Protein AF-A0A7W7SIE8-F1 (afdb_monomer_lite)

Sequence (265 aa):
MERLRVTGVTYLGGHPRHPRLIEGLRLDVALAGLSVGRPLRSLLSVSWPSLTSLYVLTVEDVERKAHSWEFLNFPNLPRTWDPGDAASVIGLGIDDVTCWLLVPQMPVRELRTRLASWTLGATDAQQQAGTGDAGTPEQTASQAIALWRAAGLGREPLTDRKTLSYRLAVAEQHRRSGDLLSALTLLQQLATQAVETFGATDQATVVARNNLAFALAVGGFRHEAIEAYWEILDDLAAAGIADQAKAEMFARQNLARLHDPHWQP

InterPro domains:
  IPR011990 Tetratricopeptide-like helical domain superfamily [G3DSA:1.25.40.10] (132-262)

Structure (mmCIF, N/CA/C/O backbone):
data_AF-A0A7W7SIE8-F1
#
_entry.id   AF-A0A7W7SIE8-F1
#
loop_
_atom_site.group_PDB
_atom_site.id
_atom_site.type_symbol
_atom_site.label_atom_id
_atom_site.label_alt_id
_atom_site.label_comp_id
_atom_site.label_asym_id
_atom_site.label_entity_id
_atom_site.label_seq_id
_atom_site.pdbx_PDB_ins_code
_atom_site.Cartn_x
_atom_site.Cartn_y
_atom_site.Cartn_z
_atom_site.occupancy
_atom_site.B_iso_or_equiv
_atom_site.auth_seq_id
_atom_site.auth_comp_id
_atom_site.auth_asym_id
_atom_site.auth_atom_id
_atom_site.pdbx_PDB_model_num
ATOM 1 N N . MET A 1 1 ? -1.178 -20.398 10.232 1.00 53.34 1 MET A N 1
ATOM 2 C CA . MET A 1 1 ? -0.876 -18.963 10.042 1.00 53.34 1 MET A CA 1
ATOM 3 C C . MET A 1 1 ? -1.228 -18.187 11.292 1.00 53.34 1 MET A C 1
ATOM 5 O O . MET A 1 1 ? -2.298 -18.406 11.852 1.00 53.34 1 MET A O 1
ATOM 9 N N . GLU A 1 2 ? -0.331 -17.309 11.727 1.00 67.94 2 GLU A N 1
ATOM 10 C CA . GLU A 1 2 ? -0.514 -16.497 12.929 1.00 67.94 2 GLU A CA 1
ATOM 11 C C . GLU A 1 2 ? -1.411 -15.283 12.654 1.00 67.94 2 GLU A C 1
ATOM 13 O O . GLU A 1 2 ? -1.315 -14.629 11.615 1.00 67.94 2 GLU A O 1
ATOM 18 N N . ARG A 1 3 ? -2.319 -14.997 13.589 1.00 81.44 3 ARG A N 1
ATOM 19 C CA . ARG A 1 3 ? -3.115 -13.764 13.585 1.00 81.44 3 ARG A CA 1
ATOM 20 C C . ARG A 1 3 ? -2.233 -12.627 14.084 1.00 81.44 3 ARG A C 1
ATOM 22 O O . ARG A 1 3 ? -1.559 -12.802 15.100 1.00 81.44 3 ARG A O 1
ATOM 29 N N . LEU A 1 4 ? -2.277 -11.459 13.446 1.00 87.31 4 LEU A N 1
ATOM 30 C CA . LEU A 1 4 ? -1.685 -10.272 14.057 1.00 87.31 4 LEU A CA 1
ATOM 31 C C . LEU A 1 4 ? -2.582 -9.842 15.216 1.00 87.31 4 LEU A C 1
ATOM 33 O O . LEU A 1 4 ? -3.752 -9.509 15.032 1.00 87.31 4 LEU A O 1
ATOM 37 N N . ARG A 1 5 ? -2.014 -9.868 16.420 1.00 91.12 5 ARG A N 1
ATOM 38 C CA . ARG A 1 5 ? -2.705 -9.522 17.656 1.00 91.12 5 ARG A CA 1
ATOM 39 C C . ARG A 1 5 ? -2.164 -8.225 18.234 1.00 91.12 5 ARG A C 1
ATOM 41 O O . ARG A 1 5 ? -0.956 -8.080 18.440 1.00 91.12 5 ARG A O 1
ATOM 48 N N . VAL A 1 6 ? -3.082 -7.321 18.551 1.00 91.31 6 VAL A N 1
ATOM 49 C CA . VAL A 1 6 ? -2.822 -6.062 19.249 1.00 91.31 6 VAL A CA 1
ATOM 50 C C . VAL A 1 6 ? -3.726 -6.004 20.480 1.00 91.31 6 VAL A C 1
ATOM 52 O O . VAL A 1 6 ? -4.932 -6.224 20.389 1.00 91.31 6 VAL A O 1
ATOM 55 N N . THR A 1 7 ? -3.146 -5.780 21.655 1.00 91.94 7 THR A N 1
ATOM 56 C CA . THR A 1 7 ? -3.848 -5.787 22.951 1.00 91.94 7 THR A CA 1
ATOM 57 C C . THR A 1 7 ? -3.899 -4.397 23.564 1.00 91.94 7 THR A C 1
ATOM 59 O O . THR A 1 7 ? -3.084 -3.550 23.221 1.00 91.94 7 THR A O 1
ATOM 62 N N . GLY A 1 8 ? -4.825 -4.181 24.500 1.00 89.62 8 GLY A N 1
ATOM 63 C CA . GLY A 1 8 ? -5.002 -2.872 25.138 1.00 89.62 8 GLY A CA 1
ATOM 64 C C . GLY A 1 8 ? -5.727 -1.871 24.240 1.00 89.62 8 GLY A C 1
ATOM 65 O O . GLY A 1 8 ? -5.693 -0.681 24.507 1.00 89.62 8 GLY A O 1
ATOM 66 N N . VAL A 1 9 ? -6.383 -2.350 23.183 1.00 92.19 9 VAL A N 1
ATOM 67 C CA . VAL A 1 9 ? -7.138 -1.515 22.250 1.00 92.19 9 VAL A CA 1
ATOM 68 C C . VAL A 1 9 ? -8.361 -0.944 22.962 1.00 92.19 9 VAL A C 1
ATOM 70 O O . VAL A 1 9 ? -9.046 -1.656 23.700 1.00 92.19 9 VAL A O 1
ATOM 73 N N . THR A 1 1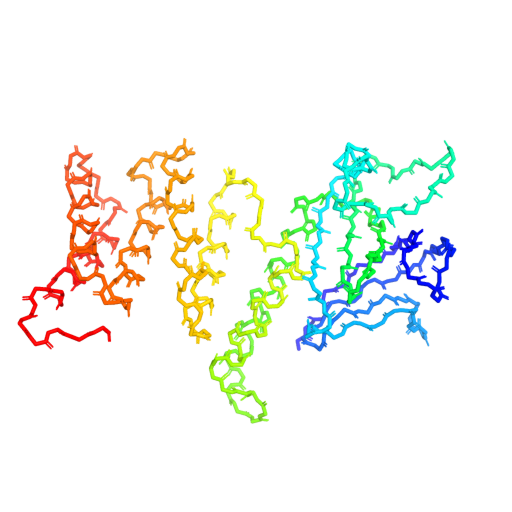0 ? -8.666 0.321 22.703 1.00 89.94 10 THR A N 1
ATOM 74 C CA . THR A 1 10 ? -9.886 0.968 23.186 1.00 89.94 10 THR A CA 1
ATOM 75 C C . THR A 1 10 ? -10.806 1.235 22.009 1.00 89.94 10 THR A C 1
ATOM 77 O O . THR A 1 10 ? -10.429 1.910 21.060 1.00 89.94 10 THR A O 1
ATOM 80 N N . TYR A 1 11 ? -12.023 0.709 22.051 1.00 89.56 11 TYR A N 1
ATOM 81 C CA . TYR A 1 11 ? -13.064 1.063 21.095 1.00 89.56 11 TYR A CA 1
ATOM 82 C C . TYR A 1 11 ? -13.633 2.427 21.477 1.00 89.56 11 TYR A C 1
ATOM 84 O O . TYR A 1 11 ? -14.124 2.589 22.591 1.00 89.56 11 TYR A O 1
ATOM 92 N N . LEU A 1 12 ? -13.540 3.404 20.579 1.00 85.62 12 LEU A N 1
ATOM 93 C CA . LEU A 1 12 ? -13.934 4.791 20.829 1.00 85.62 12 LEU A CA 1
ATOM 94 C C . LEU A 1 12 ? -15.398 5.063 20.458 1.00 85.62 12 LEU A C 1
ATOM 96 O O . LEU A 1 12 ? -15.991 5.993 20.995 1.00 85.62 12 LEU A O 1
ATOM 100 N N . GLY A 1 13 ? -15.992 4.265 19.566 1.00 82.31 13 GLY A N 1
ATOM 101 C CA . GLY A 1 13 ? -17.370 4.453 19.104 1.00 82.31 13 GLY A CA 1
ATOM 102 C C . GLY A 1 13 ? -17.502 4.453 17.584 1.00 82.31 13 GLY A C 1
ATOM 103 O O . GLY A 1 13 ? -16.586 4.054 16.864 1.00 82.31 13 GLY A O 1
ATOM 104 N N . GLY A 1 14 ? -18.664 4.903 17.105 1.00 77.94 14 GLY A N 1
ATOM 105 C CA . GLY A 1 14 ? -18.970 5.073 15.680 1.00 77.94 14 GLY A CA 1
ATOM 106 C C . GLY A 1 14 ? -19.897 4.009 15.079 1.00 77.94 14 GLY A C 1
ATOM 107 O O . GLY A 1 14 ? -20.513 4.254 14.049 1.00 77.94 14 GLY A O 1
ATOM 108 N N . HIS A 1 15 ? -20.102 2.868 15.752 1.00 74.12 15 HIS A N 1
ATOM 109 C CA . HIS A 1 15 ? -21.137 1.905 15.361 1.00 74.12 15 HIS A CA 1
ATOM 110 C C . HIS A 1 15 ? -22.456 2.186 16.107 1.00 74.12 15 HIS A C 1
ATOM 112 O O . HIS A 1 15 ? -22.435 2.268 17.340 1.00 74.12 15 HIS A O 1
ATOM 118 N N . PRO A 1 16 ? -23.629 2.199 15.442 1.00 64.62 16 PRO A N 1
ATOM 119 C CA . PRO A 1 16 ? -24.919 2.479 16.091 1.00 64.62 16 PRO A CA 1
ATOM 120 C C . PRO A 1 16 ? -25.250 1.533 17.257 1.00 64.62 16 PRO A C 1
ATOM 122 O O . PRO A 1 16 ? -25.887 1.919 18.232 1.00 64.62 16 PRO A O 1
ATOM 125 N N . ARG A 1 17 ? -24.787 0.277 17.175 1.00 70.38 17 ARG A N 1
ATOM 126 C CA . ARG A 1 17 ? -24.999 -0.746 18.221 1.00 70.38 17 ARG A CA 1
ATOM 127 C C . ARG A 1 17 ? -24.105 -0.579 19.457 1.00 70.38 17 ARG A C 1
ATOM 129 O O . ARG A 1 17 ? -24.407 -1.162 20.495 1.00 70.38 17 ARG A O 1
ATOM 136 N N . HIS A 1 18 ? -23.027 0.201 19.364 1.00 69.94 18 HIS A N 1
ATOM 137 C CA . HIS A 1 18 ? -22.053 0.389 20.441 1.00 69.94 18 HIS A CA 1
ATOM 138 C C . HIS A 1 18 ? -21.634 1.867 20.525 1.00 69.94 18 HIS A C 1
ATOM 140 O O . HIS A 1 18 ? -20.570 2.240 20.052 1.00 69.94 18 HIS A O 1
ATOM 146 N N . PRO A 1 19 ? -22.445 2.741 21.142 1.00 67.94 19 PRO A N 1
ATOM 147 C CA . PRO A 1 19 ? -22.146 4.174 21.193 1.00 67.94 19 PRO A CA 1
ATOM 148 C C . PRO A 1 19 ? -21.140 4.560 22.290 1.00 67.94 19 PRO A C 1
ATOM 150 O O . PRO A 1 19 ? -20.819 5.734 22.439 1.00 67.94 19 PRO A O 1
ATOM 153 N N . ARG A 1 20 ? -20.693 3.605 23.116 1.00 74.62 20 ARG A N 1
ATOM 154 C CA . ARG A 1 20 ? -19.860 3.869 24.298 1.00 74.62 20 ARG A CA 1
ATOM 155 C C . ARG A 1 20 ? -18.414 3.460 24.064 1.00 74.62 20 ARG A C 1
ATOM 157 O O . ARG A 1 20 ? -18.154 2.472 23.380 1.00 74.62 20 ARG A O 1
ATOM 164 N N . LEU A 1 21 ? -17.513 4.179 24.727 1.00 85.31 21 LEU A N 1
ATOM 165 C CA . LEU A 1 21 ? -16.102 3.835 24.817 1.00 85.31 21 LEU A CA 1
ATOM 166 C C . LEU A 1 21 ? -15.920 2.534 25.616 1.00 85.31 21 LEU A C 1
ATOM 168 O O . LEU A 1 21 ? -16.550 2.348 26.661 1.00 85.31 21 LEU A O 1
ATOM 172 N N . ILE A 1 22 ? -15.086 1.620 25.116 1.00 87.69 22 ILE A N 1
ATOM 173 C CA . ILE A 1 22 ? -14.811 0.323 25.747 1.00 87.69 22 ILE A CA 1
ATOM 174 C C . ILE A 1 22 ? -13.309 0.038 25.697 1.00 87.69 22 ILE A C 1
ATOM 176 O O . ILE A 1 22 ? -12.743 -0.159 24.626 1.00 87.69 22 ILE A O 1
ATOM 180 N N . GLU A 1 23 ? -12.680 -0.042 26.864 1.00 89.25 23 GLU A N 1
ATOM 181 C CA . GLU A 1 23 ? -11.241 -0.279 27.017 1.00 89.25 23 GLU A CA 1
ATOM 182 C C . GLU A 1 23 ? -10.889 -1.764 27.200 1.00 89.25 23 GLU A C 1
ATOM 184 O O . GLU A 1 23 ? -11.746 -2.622 27.467 1.00 89.25 23 GLU A O 1
ATOM 189 N N . GLY A 1 24 ? -9.589 -2.061 27.108 1.00 89.00 24 GLY A N 1
ATOM 190 C CA . GLY A 1 24 ? -9.038 -3.381 27.419 1.00 89.00 24 GLY A CA 1
ATOM 191 C C . GLY A 1 24 ? -9.416 -4.446 26.392 1.00 89.00 24 GLY A C 1
ATOM 192 O O . GLY A 1 24 ? -9.574 -5.623 26.730 1.00 89.00 24 GLY A O 1
ATOM 193 N N . LEU A 1 25 ? -9.610 -4.034 25.141 1.00 93.62 25 LEU A N 1
ATOM 194 C CA . LEU A 1 25 ? -9.931 -4.919 24.037 1.00 93.62 25 LEU A CA 1
ATOM 195 C C . LEU A 1 25 ? -8.661 -5.432 23.360 1.00 93.62 25 LEU A C 1
ATOM 197 O O . LEU A 1 25 ? -7.532 -4.982 23.575 1.00 93.62 25 LEU A O 1
ATOM 201 N N . ARG A 1 26 ? -8.879 -6.426 22.518 1.00 93.44 26 ARG A N 1
ATOM 202 C CA . ARG A 1 26 ? -7.911 -7.014 21.616 1.00 93.44 26 ARG A CA 1
ATOM 203 C C . ARG A 1 26 ? -8.420 -6.825 20.199 1.00 93.44 26 ARG A C 1
ATOM 205 O O . ARG A 1 26 ? -9.574 -7.149 19.936 1.00 93.44 26 ARG A O 1
ATOM 212 N N . LEU A 1 27 ? -7.547 -6.354 19.319 1.00 91.69 27 LEU A N 1
ATOM 213 C CA . LEU A 1 27 ? -7.710 -6.426 17.876 1.00 91.69 27 LEU A CA 1
ATOM 214 C C . LEU A 1 27 ? -6.957 -7.663 17.374 1.00 91.69 27 LEU A C 1
ATOM 216 O O . LEU A 1 27 ? -5.748 -7.784 17.573 1.00 91.69 27 LEU A O 1
ATOM 220 N N . ASP A 1 28 ? -7.681 -8.582 16.751 1.00 90.38 28 ASP A N 1
ATOM 221 C CA . ASP A 1 28 ? -7.131 -9.732 16.040 1.00 90.38 28 ASP A CA 1
ATOM 222 C C . ASP A 1 28 ? -7.371 -9.535 14.536 1.00 90.38 28 ASP A C 1
ATOM 224 O O . ASP A 1 28 ? -8.513 -9.385 14.096 1.00 90.38 28 ASP A O 1
ATOM 228 N N . VAL A 1 29 ? -6.290 -9.569 13.760 1.00 86.12 29 VAL A N 1
ATOM 229 C CA . VAL A 1 29 ? -6.282 -9.489 12.296 1.00 86.12 29 VAL A CA 1
ATOM 230 C C . VAL A 1 29 ? -5.988 -10.880 11.735 1.00 86.12 29 VAL A C 1
ATOM 232 O O . VAL A 1 29 ? -5.002 -11.519 12.116 1.00 86.12 29 VAL A O 1
ATOM 235 N N . ALA A 1 30 ? -6.868 -11.383 10.873 1.00 83.06 30 ALA A N 1
ATOM 236 C CA . ALA A 1 30 ? -6.802 -12.733 10.324 1.00 83.06 30 ALA A CA 1
ATOM 237 C C . ALA A 1 30 ? -7.224 -12.760 8.848 1.00 83.06 30 ALA A C 1
ATOM 239 O O . ALA A 1 30 ? -7.876 -11.843 8.368 1.00 83.06 30 ALA A O 1
ATOM 240 N N . LEU A 1 31 ? -6.945 -13.855 8.133 1.00 75.12 31 LEU A N 1
ATOM 241 C CA . LEU A 1 31 ? -7.392 -14.019 6.738 1.00 75.12 31 LEU A CA 1
ATOM 242 C C . LEU A 1 31 ? -8.910 -13.876 6.550 1.00 75.12 31 LEU A C 1
ATOM 244 O O . LEU A 1 31 ? -9.347 -13.440 5.496 1.00 75.12 31 LEU A O 1
ATOM 248 N N . ALA A 1 32 ? -9.710 -14.196 7.568 1.00 75.00 32 ALA A N 1
ATOM 249 C CA . ALA A 1 32 ? -11.167 -14.075 7.508 1.00 75.00 32 ALA A CA 1
ATOM 250 C C . ALA A 1 32 ? -11.691 -12.646 7.765 1.00 75.00 32 ALA A C 1
ATOM 252 O O . ALA A 1 32 ? -12.860 -12.374 7.496 1.00 75.00 32 ALA A O 1
ATOM 253 N N . GLY A 1 33 ? -10.868 -11.748 8.315 1.00 78.81 33 GLY A N 1
ATOM 254 C CA . GLY A 1 33 ? -11.301 -10.410 8.700 1.00 78.81 33 GLY A CA 1
ATOM 255 C C . GLY A 1 33 ? -10.603 -9.858 9.939 1.00 78.81 33 GLY A C 1
ATOM 256 O O . GLY A 1 33 ? -9.599 -10.386 10.429 1.00 78.81 33 GLY A O 1
ATOM 257 N N . LEU A 1 34 ? -11.204 -8.804 10.479 1.00 87.25 34 LEU A N 1
ATOM 258 C CA . LEU A 1 34 ? -10.832 -8.174 11.739 1.00 87.25 34 LEU A CA 1
ATOM 259 C C . LEU A 1 34 ? -11.820 -8.582 12.821 1.00 87.25 34 LEU A C 1
ATOM 261 O O . LEU A 1 34 ? -13.027 -8.651 12.593 1.00 87.25 34 LEU A O 1
ATOM 265 N N . SER A 1 35 ? -11.325 -8.775 14.035 1.00 90.00 35 SER A N 1
ATOM 266 C CA . SER A 1 35 ? -12.190 -8.862 15.204 1.00 90.00 35 SER A CA 1
ATOM 267 C C . SER A 1 35 ? -11.641 -8.020 16.339 1.00 90.00 35 SER A C 1
ATOM 269 O O . SER A 1 35 ? -10.445 -8.025 16.619 1.00 90.00 35 SER A O 1
ATOM 271 N N . VAL A 1 36 ? -12.534 -7.288 16.990 1.00 91.94 36 VAL A N 1
ATOM 272 C CA . VAL A 1 36 ? -12.259 -6.514 18.191 1.00 91.94 36 VAL A CA 1
ATOM 273 C C . VAL A 1 36 ? -13.083 -7.111 19.314 1.00 91.94 36 VAL A C 1
ATOM 275 O O . VAL A 1 36 ? -14.279 -7.352 19.155 1.00 91.94 36 VAL A O 1
ATOM 278 N N . GLY A 1 37 ? -12.474 -7.370 20.461 1.00 91.94 37 GLY A N 1
ATOM 279 C CA . GLY A 1 37 ? -13.206 -7.909 21.599 1.00 91.94 37 GLY A CA 1
ATOM 280 C C . GLY A 1 37 ? -12.323 -8.298 22.767 1.00 91.94 37 GLY A C 1
ATOM 281 O O . GLY A 1 37 ? -11.135 -7.997 22.816 1.00 91.94 37 GLY A O 1
ATOM 282 N N . ARG A 1 38 ? -12.921 -8.993 23.728 1.00 90.06 38 ARG A N 1
ATOM 283 C CA . ARG A 1 38 ? -12.209 -9.669 24.815 1.00 90.06 38 ARG A CA 1
ATOM 284 C C . ARG A 1 38 ? -11.927 -11.121 24.411 1.00 90.06 38 ARG A C 1
ATOM 286 O O . ARG A 1 38 ? -12.593 -11.629 23.511 1.00 90.06 38 ARG A O 1
ATOM 293 N N . PRO A 1 39 ? -11.013 -11.837 25.095 1.00 77.31 39 PRO A N 1
ATOM 294 C CA . PRO A 1 39 ? -10.615 -13.195 24.706 1.00 77.31 39 PRO A CA 1
ATOM 295 C C . PRO A 1 39 ? -11.776 -14.189 24.517 1.00 77.31 39 PRO A C 1
ATOM 297 O O . PRO A 1 39 ? -11.642 -15.125 23.740 1.00 77.31 39 PRO A O 1
ATOM 300 N N . LEU A 1 40 ? -12.901 -13.979 25.212 1.00 77.69 40 LEU A N 1
ATOM 301 C CA . LEU A 1 40 ? -14.075 -14.860 25.205 1.00 77.69 40 LEU A CA 1
ATOM 302 C C . LEU A 1 40 ? -15.325 -14.239 24.553 1.00 77.69 40 LEU A C 1
ATOM 304 O O . LEU A 1 40 ? -16.353 -14.905 24.468 1.00 77.69 40 LEU A O 1
ATOM 308 N N . ARG A 1 41 ? -15.287 -12.963 24.138 1.00 82.81 41 ARG A N 1
ATOM 309 C CA . ARG A 1 41 ? -16.439 -12.261 23.539 1.00 82.81 41 ARG A CA 1
ATOM 310 C C . ARG A 1 41 ? -15.978 -11.238 22.509 1.00 82.81 41 ARG A C 1
ATOM 312 O O . ARG A 1 41 ? -15.299 -10.274 22.865 1.00 82.81 41 ARG A O 1
ATOM 319 N N . SER A 1 42 ? -16.399 -11.421 21.260 1.00 84.19 42 SER A N 1
ATOM 320 C CA . SER A 1 42 ? -16.237 -10.405 20.219 1.00 84.19 42 SER A CA 1
ATOM 321 C C . SER A 1 42 ? -17.205 -9.246 20.471 1.00 84.19 42 SER A C 1
ATOM 323 O O . SER A 1 42 ? -18.378 -9.465 20.764 1.00 84.19 42 SER A O 1
ATOM 325 N N . LEU A 1 43 ? -16.684 -8.023 20.395 1.00 87.44 43 LEU A N 1
ATOM 326 C CA . LEU A 1 43 ? -17.464 -6.789 20.344 1.00 87.44 43 LEU A CA 1
ATOM 327 C C . LEU A 1 43 ? -17.859 -6.479 18.895 1.00 87.44 43 LEU A C 1
ATOM 329 O O . LEU A 1 43 ? -19.005 -6.153 18.615 1.00 87.44 43 LEU A O 1
ATOM 333 N N . LEU A 1 44 ? -16.893 -6.586 17.987 1.00 88.12 44 LEU A N 1
ATOM 334 C CA . LEU A 1 44 ? -17.036 -6.303 16.568 1.00 88.12 44 LEU A CA 1
ATOM 335 C C . LEU A 1 44 ? -16.279 -7.379 15.791 1.00 88.12 44 LEU A C 1
ATOM 337 O O . LEU A 1 44 ? -15.145 -7.708 16.13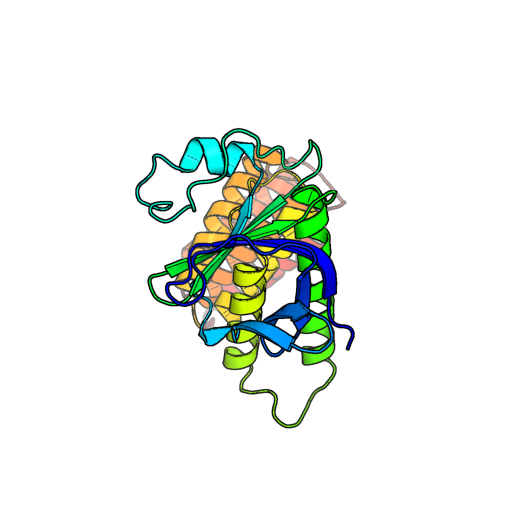2 1.00 88.12 44 LEU A O 1
ATOM 341 N N . SER A 1 45 ? -16.898 -7.926 14.753 1.00 88.94 45 SER A N 1
ATOM 342 C CA . SER A 1 45 ? -16.240 -8.801 13.783 1.00 88.94 45 SER A CA 1
ATOM 343 C C . SER A 1 45 ? -16.600 -8.307 12.394 1.00 88.94 45 SER A C 1
ATOM 345 O O . SER A 1 45 ? -17.780 -8.149 12.090 1.00 88.94 45 SER A O 1
ATOM 347 N N . VAL A 1 46 ? -15.588 -8.034 11.580 1.00 83.06 46 VAL A N 1
ATOM 348 C CA . VAL A 1 46 ? -15.734 -7.448 10.248 1.00 83.06 46 VAL A CA 1
ATOM 349 C C . VAL A 1 46 ? -15.035 -8.358 9.262 1.00 83.06 46 VAL A C 1
ATOM 351 O O . VAL A 1 46 ? -13.831 -8.584 9.374 1.00 83.06 46 VAL A O 1
ATOM 354 N N . SER A 1 47 ? -15.789 -8.891 8.306 1.00 79.19 47 SER A N 1
ATOM 355 C CA . SER A 1 47 ? -15.197 -9.611 7.181 1.00 79.19 47 SER A CA 1
ATOM 356 C C . SER A 1 47 ? -14.522 -8.622 6.229 1.00 79.19 47 SER A C 1
ATOM 358 O O . SER A 1 47 ? -14.971 -7.482 6.116 1.00 79.19 47 SER A O 1
ATOM 360 N N . TRP A 1 48 ? -13.471 -9.039 5.520 1.00 73.19 48 TRP A N 1
ATOM 361 C CA . TRP A 1 48 ? -12.806 -8.150 4.558 1.00 73.19 48 TRP A CA 1
ATOM 362 C C . TRP A 1 48 ? -13.740 -7.566 3.490 1.00 73.19 48 TRP A C 1
ATOM 364 O O . TRP A 1 48 ? -13.645 -6.365 3.254 1.00 73.19 48 TRP A O 1
ATOM 374 N N . PRO A 1 49 ? -14.680 -8.333 2.896 1.00 68.81 49 PRO A N 1
ATOM 375 C CA . PRO A 1 49 ? -15.649 -7.777 1.948 1.00 68.81 49 PRO A CA 1
ATOM 376 C C . PRO A 1 49 ? -16.567 -6.694 2.531 1.00 68.81 49 PRO A C 1
ATOM 378 O O . PRO A 1 49 ? -17.060 -5.858 1.785 1.00 68.81 49 PRO A O 1
ATOM 381 N N . SER A 1 50 ? -16.808 -6.708 3.845 1.00 73.62 50 SER A N 1
ATOM 382 C CA . SER A 1 50 ? -17.650 -5.713 4.527 1.00 73.62 50 SER A CA 1
ATOM 383 C C . SER A 1 50 ? -16.893 -4.437 4.901 1.00 73.62 50 SER A C 1
ATOM 385 O O . SER A 1 50 ? -17.513 -3.465 5.327 1.00 73.62 50 SER A O 1
ATOM 387 N N . LEU A 1 51 ? -15.561 -4.440 4.809 1.00 75.50 51 LEU A N 1
ATOM 388 C CA . LEU A 1 51 ? -14.746 -3.301 5.200 1.00 75.50 51 LEU A CA 1
ATOM 389 C C . LEU A 1 51 ? -14.542 -2.364 4.003 1.00 75.50 51 LEU A C 1
ATOM 391 O O . LEU A 1 51 ? -13.809 -2.675 3.064 1.00 75.50 51 LEU A O 1
ATOM 395 N N . THR A 1 52 ? -15.169 -1.193 4.050 1.00 71.81 52 THR A N 1
ATOM 396 C CA . THR A 1 52 ? -15.092 -0.183 2.985 1.00 71.81 52 THR A CA 1
ATOM 397 C C . THR A 1 52 ? -13.810 0.641 3.067 1.00 71.81 52 THR A C 1
ATOM 399 O O . THR A 1 52 ? -13.285 1.091 2.048 1.00 71.81 52 THR A O 1
ATOM 402 N N . SER A 1 53 ? -13.265 0.820 4.273 1.00 70.69 53 SER A N 1
ATOM 403 C CA . SER A 1 53 ? -11.996 1.516 4.494 1.00 70.69 53 SER A CA 1
ATOM 404 C C . SER A 1 53 ? -11.326 1.090 5.802 1.00 70.69 53 SER A C 1
ATOM 406 O O . SER A 1 53 ? -12.000 0.774 6.781 1.00 70.69 53 SER A O 1
ATOM 408 N N . LEU A 1 54 ? -9.990 1.106 5.841 1.00 80.31 54 LEU A N 1
ATOM 409 C CA . LEU A 1 54 ? -9.246 1.204 7.095 1.00 80.31 54 LEU A CA 1
ATOM 410 C C . LEU A 1 54 ? -8.286 2.379 7.017 1.00 80.31 54 LEU A C 1
ATOM 412 O O . LEU A 1 54 ? -7.579 2.558 6.030 1.00 80.31 54 LEU A O 1
ATOM 416 N N . TYR A 1 55 ? -8.234 3.153 8.087 1.00 76.25 55 TYR A N 1
ATOM 417 C CA . TYR A 1 55 ? -7.276 4.230 8.260 1.00 76.25 55 TYR A CA 1
ATOM 418 C C . TYR A 1 55 ? -6.440 3.936 9.491 1.00 76.25 55 TYR A C 1
ATOM 420 O O . TYR A 1 55 ? -6.998 3.602 10.527 1.00 76.25 55 TYR A O 1
ATOM 428 N N . VAL A 1 56 ? -5.122 4.092 9.391 1.00 83.38 56 VAL A N 1
ATOM 429 C CA . VAL A 1 56 ? -4.244 4.196 10.562 1.00 83.38 56 VAL A CA 1
ATOM 430 C C . VAL A 1 56 ? -3.742 5.627 10.599 1.00 83.38 56 VAL A C 1
ATOM 432 O O . VAL A 1 56 ? -3.089 6.059 9.652 1.00 83.38 56 VAL A O 1
ATOM 435 N N . LEU A 1 57 ? -4.088 6.371 11.638 1.00 80.69 57 LEU A N 1
ATOM 436 C CA . LEU A 1 57 ? -3.888 7.815 11.735 1.00 80.69 57 LEU A CA 1
ATOM 437 C C . LEU A 1 57 ? -3.211 8.164 13.053 1.00 80.69 57 LEU A C 1
ATOM 439 O O . LEU A 1 57 ? -3.327 7.421 14.033 1.00 80.69 57 LEU A O 1
ATOM 443 N N . THR A 1 58 ? -2.513 9.298 13.083 1.00 83.38 58 THR A N 1
ATOM 444 C CA . THR A 1 58 ? -2.104 9.881 14.362 1.00 83.38 58 THR A CA 1
ATOM 445 C C . THR A 1 58 ? -3.336 10.466 15.047 1.00 83.38 58 THR A C 1
ATOM 447 O O . THR A 1 58 ? -4.361 10.724 14.413 1.00 83.38 58 THR A O 1
ATOM 450 N N . VAL A 1 59 ? -3.246 10.684 16.354 1.00 77.75 59 VAL A N 1
ATOM 451 C CA . VAL A 1 59 ? -4.289 11.403 17.101 1.00 77.75 59 VAL A CA 1
ATOM 452 C C . VAL A 1 59 ? -4.475 12.808 16.519 1.00 77.75 59 VAL A C 1
ATOM 454 O O . VAL A 1 59 ? -5.598 13.214 16.238 1.00 77.75 59 VAL A O 1
ATOM 457 N N . GLU A 1 60 ? -3.371 13.496 16.229 1.00 75.62 60 GLU A N 1
ATOM 458 C CA . GLU A 1 60 ? -3.370 14.825 15.610 1.00 75.62 60 GLU A CA 1
ATOM 459 C C . GLU A 1 60 ? -4.064 14.835 14.236 1.00 75.62 60 GLU A C 1
ATOM 461 O O . GLU A 1 60 ? -4.847 15.735 13.933 1.00 75.62 60 GLU A O 1
ATOM 466 N N . ASP A 1 61 ? -3.833 13.814 13.401 1.00 75.62 61 ASP A N 1
ATOM 467 C CA . ASP A 1 61 ? -4.501 13.685 12.103 1.00 75.62 61 ASP A CA 1
ATOM 468 C C . ASP A 1 61 ? -6.017 13.601 12.263 1.00 75.62 61 ASP A C 1
ATOM 470 O O . ASP A 1 61 ? -6.750 14.199 11.475 1.00 75.62 61 ASP A O 1
ATOM 474 N N . VAL A 1 62 ? -6.479 12.873 13.278 1.00 72.81 62 VAL A N 1
ATOM 475 C CA . VAL A 1 62 ? -7.898 12.726 13.594 1.00 72.81 62 VAL A CA 1
ATOM 476 C C . VAL A 1 62 ? -8.484 14.042 14.094 1.00 72.81 62 VAL A C 1
ATOM 478 O O . VAL A 1 62 ? -9.517 14.461 13.582 1.00 72.81 62 VAL A O 1
ATOM 481 N N . GLU A 1 63 ? -7.822 14.734 15.021 1.00 70.06 63 GLU A N 1
ATOM 482 C CA . GLU A 1 63 ? -8.272 16.037 15.535 1.00 70.06 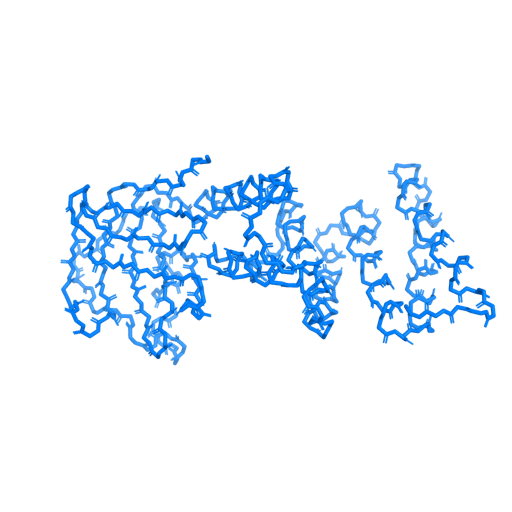63 GLU A CA 1
ATOM 483 C C . GLU A 1 63 ? -8.359 17.092 14.426 1.00 70.06 63 GLU A C 1
ATOM 485 O O . GLU A 1 63 ? -9.358 17.808 14.296 1.00 70.06 63 GLU A O 1
ATOM 490 N N . ARG A 1 64 ? -7.346 17.134 13.554 1.00 67.69 64 ARG A N 1
ATOM 491 C CA . ARG A 1 64 ? -7.311 18.017 12.385 1.00 67.69 64 ARG A CA 1
ATOM 492 C C . ARG A 1 64 ? -8.430 17.696 11.395 1.00 67.69 64 ARG A C 1
ATOM 494 O O . ARG A 1 64 ? -9.018 18.607 10.812 1.00 67.69 64 ARG A O 1
ATOM 501 N N . LYS A 1 65 ? -8.731 16.411 11.193 1.00 61.81 65 LYS A N 1
ATOM 502 C CA . LYS A 1 65 ? -9.730 15.941 10.222 1.00 61.81 65 LYS A CA 1
ATOM 503 C C . LYS A 1 65 ? -11.149 15.863 10.776 1.00 61.81 65 LYS A C 1
ATOM 505 O O . LYS A 1 65 ? -12.066 15.822 9.962 1.00 61.81 65 LYS A O 1
ATOM 510 N N . ALA A 1 66 ? -11.360 15.930 12.091 1.00 59.91 66 ALA A N 1
ATOM 511 C CA . ALA A 1 66 ? -12.680 15.866 12.733 1.00 59.91 66 ALA A CA 1
ATOM 512 C C . ALA A 1 66 ? -13.670 16.943 12.238 1.00 59.91 66 ALA A C 1
ATOM 514 O O . ALA A 1 66 ? -14.879 16.779 12.365 1.00 59.91 66 ALA A O 1
ATOM 515 N N . HIS A 1 67 ? -13.166 18.020 11.626 1.00 53.78 67 HIS A N 1
ATOM 516 C CA . HIS A 1 67 ? -13.960 19.099 11.030 1.00 53.78 67 HIS A CA 1
ATOM 517 C C . HIS A 1 67 ? -14.268 18.897 9.531 1.00 53.78 67 HIS A C 1
ATOM 519 O O . HIS A 1 67 ? -14.931 19.733 8.921 1.00 53.78 67 HIS A O 1
ATOM 525 N N . SER A 1 68 ? -13.777 17.817 8.914 1.00 52.09 68 SER A N 1
ATOM 526 C CA . SER A 1 68 ? -14.014 17.486 7.504 1.00 52.09 68 SER A CA 1
ATOM 527 C C . SER A 1 68 ? -15.169 16.497 7.347 1.00 52.09 68 SER A C 1
ATOM 529 O O . SER A 1 68 ? -15.372 15.618 8.184 1.00 52.09 68 SER A O 1
ATOM 531 N N . TRP A 1 69 ? -15.925 16.625 6.253 1.00 44.25 69 TRP A N 1
ATOM 532 C CA . TRP A 1 69 ? -17.111 15.802 6.004 1.00 44.25 69 TRP A CA 1
ATOM 533 C C . TRP A 1 69 ? -16.795 14.295 5.886 1.00 44.25 69 TRP A C 1
ATOM 535 O O . TRP A 1 69 ? -17.630 13.472 6.242 1.00 44.25 69 TRP A O 1
ATOM 545 N N . GLU A 1 70 ? -15.573 13.928 5.482 1.00 4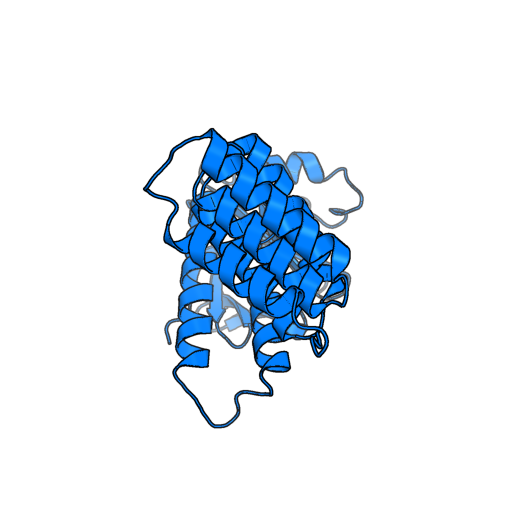7.06 70 GLU A N 1
ATOM 546 C CA . GLU A 1 70 ? -15.085 12.536 5.437 1.00 47.06 70 GLU A CA 1
ATOM 547 C C . GLU A 1 70 ? -14.974 11.876 6.830 1.00 47.06 70 GLU A C 1
ATOM 549 O O . GLU A 1 70 ? -14.910 10.653 6.929 1.00 47.06 70 GLU A O 1
ATOM 554 N N . PHE A 1 71 ? -14.948 12.673 7.905 1.00 52.44 71 PHE A N 1
ATOM 555 C CA . PHE A 1 71 ? -14.776 12.232 9.298 1.00 52.44 71 PHE A CA 1
ATOM 556 C C . PHE A 1 71 ? -15.967 12.613 10.189 1.00 52.44 71 PHE A C 1
ATOM 558 O O . PHE A 1 71 ? -15.905 12.450 11.414 1.00 52.44 71 PHE A O 1
ATOM 565 N N . LEU A 1 72 ? -17.072 13.074 9.583 1.00 48.59 72 LEU A N 1
ATOM 566 C CA . LEU A 1 72 ? -18.379 13.096 10.237 1.00 48.59 72 LEU A CA 1
ATOM 567 C C . LEU A 1 72 ? -18.602 11.697 10.828 1.00 48.59 72 LEU A C 1
ATOM 569 O O . LEU A 1 72 ? -18.481 10.710 10.109 1.00 48.59 72 LEU A O 1
ATOM 573 N N . ASN A 1 73 ? -18.875 11.620 12.134 1.00 56.00 73 ASN A N 1
ATOM 574 C CA . ASN A 1 73 ? -18.983 10.402 12.962 1.00 56.00 73 ASN A CA 1
ATOM 575 C C . ASN A 1 73 ? -17.739 9.998 13.778 1.00 56.00 73 ASN A C 1
ATOM 577 O O . ASN A 1 73 ? -17.752 8.921 14.382 1.00 56.00 73 ASN A O 1
ATOM 581 N N . PHE A 1 74 ? -16.694 10.829 13.882 1.00 65.00 74 PHE A N 1
ATOM 582 C CA . PHE A 1 74 ? -15.729 10.635 14.971 1.00 65.00 74 PHE A CA 1
ATOM 583 C C . PHE A 1 74 ? -16.433 10.810 16.337 1.00 65.00 74 PHE A C 1
ATOM 585 O O . PHE A 1 74 ? -17.157 11.792 16.524 1.00 65.00 74 PHE A O 1
ATOM 592 N N . PRO A 1 75 ? -16.303 9.860 17.283 1.00 66.19 75 PRO A N 1
ATOM 593 C CA . PRO A 1 75 ? -17.009 9.921 18.557 1.00 66.19 75 PRO A CA 1
ATOM 594 C C . PRO A 1 75 ? -16.559 11.129 19.382 1.00 66.19 75 PRO A C 1
ATOM 596 O O . PRO A 1 75 ? -15.380 11.467 19.418 1.00 66.19 75 PRO A O 1
ATOM 599 N N . ASN A 1 76 ? -17.501 11.758 20.091 1.00 64.69 76 ASN A N 1
ATOM 600 C CA . ASN A 1 76 ? -17.184 12.816 21.050 1.00 64.69 76 ASN A CA 1
ATOM 601 C C . ASN A 1 76 ? -16.395 12.216 22.217 1.00 64.69 76 ASN A C 1
ATOM 603 O O . ASN A 1 76 ? -16.968 11.568 23.099 1.00 64.69 76 ASN A O 1
ATOM 607 N N . LEU A 1 77 ? -15.081 12.418 22.210 1.00 64.75 77 LEU A N 1
ATOM 608 C CA . LEU A 1 77 ? -14.210 11.932 23.270 1.00 64.75 77 LEU A CA 1
ATOM 609 C C . LEU A 1 77 ? -14.318 12.819 24.521 1.00 64.75 77 LEU A C 1
ATOM 611 O O . LEU A 1 77 ? -14.609 14.015 24.417 1.00 64.75 77 LEU A O 1
ATOM 615 N N . PRO A 1 78 ? -14.119 12.253 25.727 1.00 60.31 78 PRO A N 1
ATOM 616 C CA . PRO A 1 78 ? -14.080 13.034 26.958 1.00 60.31 78 PRO A CA 1
ATOM 617 C C . PRO A 1 78 ? -13.023 14.142 26.881 1.00 60.31 78 PRO A C 1
ATOM 619 O O . PRO A 1 78 ? -11.942 13.930 26.347 1.00 60.31 78 PRO A O 1
ATOM 622 N N . ARG A 1 79 ? -13.278 15.301 27.502 1.00 58.50 79 ARG A N 1
ATOM 623 C CA . ARG A 1 79 ? -12.306 16.417 27.546 1.00 58.50 79 ARG A CA 1
ATOM 624 C C . ARG A 1 79 ? -10.970 16.068 28.216 1.00 58.50 79 ARG A C 1
ATOM 626 O O . ARG A 1 79 ? -10.004 16.794 28.043 1.00 58.50 79 ARG A O 1
ATOM 633 N N . THR A 1 80 ? -10.934 15.001 29.008 1.00 59.91 80 THR A N 1
ATOM 634 C CA . THR A 1 80 ? -9.745 14.496 29.711 1.00 59.91 80 THR A CA 1
ATOM 635 C C . THR A 1 80 ? -9.100 13.312 28.990 1.00 59.91 80 THR A C 1
ATOM 637 O O . THR A 1 80 ? -8.324 12.580 29.598 1.00 59.91 80 THR A O 1
ATOM 640 N N . TRP A 1 81 ? -9.493 13.043 27.744 1.00 62.22 81 TRP A N 1
ATOM 641 C CA . TRP A 1 81 ? -8.928 11.958 26.958 1.00 62.22 81 TRP A CA 1
ATOM 642 C C . TRP A 1 81 ? -7.520 12.335 26.495 1.00 62.22 81 TRP A C 1
ATOM 644 O O . TRP A 1 81 ? -7.357 13.228 25.671 1.00 62.22 81 TRP A O 1
ATOM 654 N N . ASP A 1 82 ? -6.527 11.643 27.049 1.00 68.00 82 ASP A N 1
ATOM 655 C CA . ASP A 1 82 ? -5.135 11.693 26.618 1.00 68.00 82 ASP A CA 1
ATOM 656 C C . ASP A 1 82 ? -4.757 10.308 26.065 1.00 68.00 82 ASP A C 1
ATOM 658 O O . ASP A 1 82 ? -4.642 9.342 26.829 1.00 68.00 82 ASP A O 1
ATOM 662 N N . PRO A 1 83 ? -4.633 10.161 24.739 1.00 66.94 83 PRO A N 1
ATOM 663 C CA . PRO A 1 83 ? -4.257 8.894 24.124 1.00 66.94 83 PRO A CA 1
ATOM 664 C C . PRO A 1 83 ? -2.789 8.502 24.368 1.00 66.94 83 PRO A C 1
ATOM 666 O O . PRO A 1 83 ? -2.435 7.346 24.119 1.00 66.94 83 PRO A O 1
ATOM 669 N N . GLY A 1 84 ? -1.957 9.421 24.872 1.00 66.44 84 GLY A N 1
ATOM 670 C CA . GLY A 1 84 ? -0.515 9.267 25.022 1.00 66.44 84 GLY A CA 1
ATOM 671 C C . GLY A 1 84 ? 0.254 9.469 23.710 1.00 66.44 84 GLY A C 1
ATOM 672 O O . GLY A 1 84 ? -0.232 9.157 22.621 1.00 66.44 84 GLY A O 1
ATOM 673 N N . ASP A 1 85 ? 1.499 9.940 23.821 1.00 64.12 85 ASP A N 1
ATOM 674 C CA . ASP A 1 85 ? 2.329 10.392 22.687 1.00 64.12 85 ASP A CA 1
ATOM 675 C C . ASP A 1 85 ? 2.594 9.327 21.607 1.00 64.12 85 ASP A C 1
ATOM 677 O O . ASP A 1 85 ? 2.826 9.643 20.441 1.00 64.12 85 ASP A O 1
ATOM 681 N N . ALA A 1 86 ? 2.570 8.046 21.977 1.00 69.62 86 ALA A N 1
ATOM 682 C CA . ALA A 1 86 ? 2.921 6.938 21.093 1.00 69.62 86 ALA A CA 1
ATOM 683 C C . ALA A 1 86 ? 1.700 6.170 20.561 1.00 69.62 86 ALA A C 1
ATOM 685 O O . ALA A 1 86 ? 1.825 4.992 20.247 1.00 69.62 86 ALA A O 1
ATOM 686 N N . ALA A 1 87 ? 0.511 6.770 20.490 1.00 83.62 87 ALA A N 1
ATOM 687 C CA . ALA A 1 87 ? -0.699 6.064 20.067 1.00 83.62 87 ALA A CA 1
ATOM 688 C C . ALA A 1 87 ? -1.001 6.155 18.560 1.00 83.62 87 ALA A C 1
ATOM 690 O O . ALA A 1 87 ? -0.634 7.107 17.870 1.00 83.62 87 ALA A O 1
ATOM 691 N N . SER A 1 88 ? -1.744 5.162 18.064 1.00 88.62 88 SER A N 1
ATOM 692 C CA . SER A 1 88 ? -2.384 5.187 16.744 1.00 88.62 88 SER A CA 1
ATOM 693 C C . SER A 1 88 ? -3.894 5.122 16.882 1.00 88.62 88 SER A C 1
ATOM 695 O O . SER A 1 88 ? -4.415 4.403 17.733 1.00 88.62 88 SER A O 1
ATOM 697 N N . VAL A 1 89 ? -4.607 5.785 15.979 1.00 87.56 89 VAL A N 1
ATOM 698 C CA . VAL A 1 89 ? -6.052 5.631 15.827 1.00 87.56 89 VAL A CA 1
ATOM 699 C C . VAL A 1 89 ? -6.338 4.826 14.566 1.00 87.56 89 VAL A C 1
ATOM 701 O O . VAL A 1 89 ? -5.819 5.127 13.492 1.00 87.56 89 VAL A O 1
ATOM 704 N N . ILE A 1 90 ? -7.168 3.796 14.697 1.00 87.62 90 ILE A N 1
ATOM 705 C CA . ILE A 1 90 ? -7.692 3.015 13.583 1.00 87.62 90 ILE A CA 1
ATOM 706 C C . ILE A 1 90 ? -9.134 3.444 13.313 1.00 87.62 90 ILE A C 1
ATOM 708 O O . ILE A 1 90 ? -9.976 3.352 14.204 1.00 87.62 90 ILE A O 1
ATOM 712 N N . GLY A 1 91 ? -9.431 3.863 12.087 1.00 85.06 91 GLY A N 1
ATOM 713 C CA . GLY A 1 91 ? -10.801 4.015 11.590 1.00 85.06 91 GLY A CA 1
ATOM 714 C C . GLY A 1 91 ? -11.177 2.825 10.716 1.00 85.06 91 GLY A C 1
ATOM 715 O O . GLY A 1 91 ? -10.433 2.508 9.797 1.00 85.06 91 GLY A O 1
ATOM 716 N N . LEU A 1 92 ? -12.299 2.167 10.995 1.00 83.81 92 LEU A N 1
ATOM 717 C CA . LEU A 1 92 ? -12.846 1.035 10.245 1.00 83.81 92 LEU A CA 1
ATOM 718 C C . LEU A 1 92 ? -14.164 1.453 9.590 1.00 83.81 92 LEU A C 1
ATOM 720 O O . LEU A 1 92 ? -15.178 1.539 10.281 1.00 83.81 92 LEU A O 1
ATOM 724 N N . GLY A 1 93 ? -14.165 1.699 8.286 1.00 80.94 93 GLY A N 1
ATOM 725 C CA . GLY A 1 93 ? -15.391 1.916 7.523 1.00 80.94 93 GLY A CA 1
ATOM 726 C C . GLY A 1 93 ? -16.115 0.595 7.284 1.00 80.94 93 GLY A C 1
ATOM 727 O O . GLY A 1 93 ? -15.533 -0.341 6.736 1.00 80.94 93 GLY A O 1
ATOM 728 N N . ILE A 1 94 ? -17.369 0.517 7.712 1.00 81.00 94 ILE A N 1
ATOM 729 C CA . ILE A 1 94 ? -18.261 -0.632 7.570 1.00 81.00 94 ILE A CA 1
ATOM 730 C C . ILE A 1 94 ? -19.593 -0.068 7.091 1.00 81.00 94 ILE A C 1
ATOM 732 O O . ILE A 1 94 ? -20.229 0.688 7.823 1.00 81.00 94 ILE A O 1
ATOM 736 N N . ASP A 1 95 ? -20.002 -0.406 5.870 1.00 77.94 95 ASP A N 1
ATOM 737 C CA . ASP A 1 95 ? -21.144 0.236 5.208 1.00 77.94 95 ASP A CA 1
ATOM 738 C C . ASP A 1 95 ? -21.002 1.780 5.252 1.00 77.94 95 ASP A C 1
ATOM 740 O O . ASP A 1 95 ? -19.953 2.308 4.871 1.00 77.94 95 ASP A O 1
ATOM 744 N N . ASP A 1 96 ? -22.014 2.487 5.769 1.00 74.94 96 ASP A N 1
ATOM 745 C CA . ASP A 1 96 ? -22.047 3.950 5.920 1.00 74.94 96 ASP A CA 1
ATOM 746 C C . ASP A 1 96 ? -21.541 4.444 7.294 1.00 74.94 96 ASP A C 1
ATOM 748 O O . ASP A 1 96 ? -21.727 5.611 7.650 1.00 74.94 96 ASP A O 1
ATOM 752 N N . VAL A 1 97 ? -20.931 3.572 8.111 1.00 80.56 97 VAL A N 1
ATOM 753 C CA . VAL A 1 97 ? -20.445 3.924 9.456 1.00 80.56 97 VAL A CA 1
ATOM 754 C C . VAL A 1 97 ? -18.948 3.691 9.611 1.00 80.56 97 VAL A C 1
ATOM 756 O O . VAL A 1 97 ? -18.394 2.717 9.110 1.00 80.56 97 VAL A O 1
ATOM 759 N N . THR A 1 98 ? -18.282 4.552 10.380 1.00 82.44 98 THR A N 1
ATOM 760 C CA . THR A 1 98 ? -16.859 4.385 10.708 1.00 82.44 98 THR A CA 1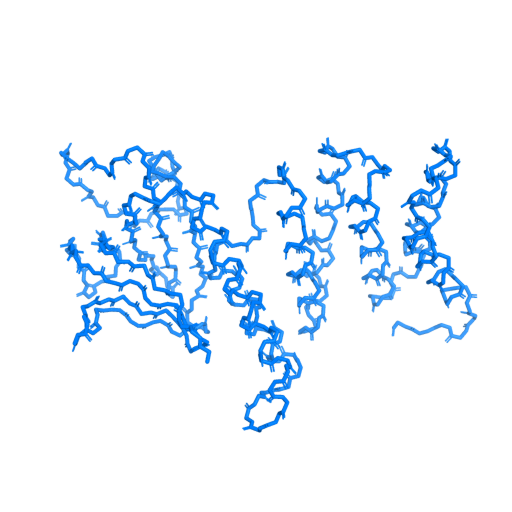
ATOM 761 C C . THR A 1 98 ? -16.705 4.074 12.186 1.00 82.44 98 THR A C 1
ATOM 763 O O . THR A 1 98 ? -17.077 4.878 13.035 1.00 82.44 98 THR A O 1
ATOM 766 N N . CYS A 1 99 ? -16.144 2.911 12.504 1.00 86.50 99 CYS A N 1
ATOM 767 C CA . CYS A 1 99 ? -15.803 2.513 13.864 1.00 86.50 99 CYS A CA 1
ATOM 768 C C . CYS A 1 99 ? -14.376 2.931 14.206 1.00 86.50 99 CYS A C 1
ATOM 770 O O . CYS A 1 99 ? -13.452 2.658 13.447 1.00 86.50 99 CYS A O 1
ATOM 772 N N . TRP A 1 100 ? -14.177 3.511 15.382 1.00 87.56 100 TRP A N 1
ATOM 773 C CA . TRP A 1 100 ? -12.885 4.055 15.785 1.00 87.56 100 TRP A CA 1
ATOM 774 C C . TRP A 1 100 ? -12.266 3.242 16.915 1.00 87.56 100 TRP A C 1
ATOM 776 O O . TRP A 1 100 ? -12.935 2.911 17.895 1.00 87.56 100 TRP A O 1
ATOM 786 N N . LEU A 1 101 ? -10.980 2.927 16.785 1.00 90.12 101 LEU A N 1
ATOM 787 C CA . LEU A 1 101 ? -10.185 2.228 17.788 1.00 90.12 101 LEU A CA 1
ATOM 788 C C . LEU A 1 101 ? -8.942 3.048 18.118 1.00 90.12 101 LEU A C 1
ATOM 790 O O . LEU A 1 101 ? -8.247 3.507 17.221 1.00 90.12 101 LEU A O 1
ATOM 794 N N . LEU A 1 102 ? -8.611 3.158 19.394 1.00 89.50 102 LEU A N 1
ATOM 795 C CA . LEU A 1 102 ? -7.316 3.626 19.855 1.00 89.50 102 LEU A CA 1
ATOM 796 C C . LEU A 1 102 ? -6.413 2.422 20.116 1.00 89.50 102 LEU A C 1
ATOM 798 O O . LEU A 1 102 ? -6.789 1.497 20.840 1.00 89.50 102 LEU A O 1
ATOM 802 N N . VAL A 1 103 ? -5.213 2.459 19.555 1.00 91.44 103 VAL A N 1
ATOM 803 C CA . VAL A 1 103 ? -4.127 1.528 19.843 1.00 91.44 103 VAL A CA 1
ATOM 804 C C . VAL A 1 103 ? -3.076 2.282 20.658 1.00 91.44 103 VAL A C 1
ATOM 806 O O . VAL A 1 103 ? -2.299 3.048 20.081 1.00 91.44 103 VAL A O 1
ATOM 809 N N . PRO A 1 104 ? -3.057 2.117 21.990 1.00 87.69 104 PRO A N 1
ATOM 810 C CA . PRO A 1 104 ? -2.101 2.822 22.829 1.00 87.69 104 PRO A CA 1
ATOM 811 C C . PRO A 1 104 ? -0.690 2.265 22.622 1.00 87.69 104 PRO A C 1
ATOM 813 O O . PRO A 1 104 ? -0.523 1.074 22.352 1.00 87.69 104 PRO A O 1
ATOM 816 N N . GLN A 1 105 ? 0.321 3.118 22.808 1.00 86.88 105 GLN A N 1
ATOM 817 C CA . GLN A 1 105 ? 1.740 2.724 22.818 1.00 86.88 105 GLN A CA 1
ATOM 818 C C . GLN A 1 105 ? 2.214 2.011 21.535 1.00 86.88 105 GLN A C 1
ATOM 820 O O . GLN A 1 105 ? 3.146 1.211 21.569 1.00 86.88 105 GLN A O 1
ATOM 825 N N . MET A 1 106 ? 1.563 2.271 20.403 1.00 89.44 106 MET A N 1
ATOM 826 C CA . MET A 1 106 ? 2.002 1.822 19.088 1.00 89.44 106 MET A CA 1
ATOM 827 C C . MET A 1 106 ? 1.883 2.976 18.091 1.00 89.44 106 MET A C 1
ATOM 829 O O . MET A 1 106 ? 0.768 3.295 17.673 1.00 89.44 106 MET A O 1
ATOM 833 N N . PRO A 1 107 ? 2.998 3.605 17.684 1.00 88.38 107 PRO A N 1
ATOM 834 C CA . PRO A 1 107 ? 2.982 4.686 16.709 1.00 88.38 107 PRO A CA 1
ATOM 835 C C . PRO A 1 107 ? 2.489 4.219 15.337 1.00 88.38 107 PRO A C 1
ATOM 837 O O . PRO A 1 107 ? 2.683 3.065 14.946 1.00 88.38 107 PRO A O 1
ATOM 840 N N . VAL A 1 108 ? 1.934 5.148 14.553 1.00 82.38 108 VAL A N 1
ATOM 841 C CA . VAL A 1 108 ? 1.322 4.865 13.238 1.00 82.38 108 VAL A CA 1
ATOM 842 C C . VAL A 1 108 ? 2.251 4.090 12.316 1.00 82.38 108 VAL A C 1
ATOM 844 O O . VAL A 1 108 ? 1.837 3.122 11.679 1.00 82.38 108 VAL A O 1
ATOM 847 N N . ARG A 1 109 ? 3.527 4.490 12.258 1.00 81.50 109 ARG A N 1
ATOM 848 C CA . ARG A 1 109 ? 4.529 3.830 11.415 1.00 81.50 109 ARG A CA 1
ATOM 849 C C . ARG A 1 109 ? 4.746 2.376 11.825 1.00 81.50 109 ARG A C 1
ATOM 851 O O . ARG A 1 109 ? 4.858 1.510 10.958 1.00 81.50 109 ARG A O 1
ATOM 858 N N . GLU A 1 110 ? 4.804 2.104 13.125 1.00 86.31 110 GLU A N 1
ATOM 859 C CA . GLU A 1 110 ? 4.999 0.752 13.642 1.00 86.31 110 GLU A CA 1
ATOM 860 C C . GLU A 1 110 ? 3.775 -0.119 13.360 1.00 86.31 110 GLU A C 1
ATOM 862 O O . GLU A 1 110 ? 3.914 -1.201 12.789 1.00 86.31 110 GLU A O 1
ATOM 867 N N . LEU A 1 111 ? 2.573 0.373 13.675 1.00 85.81 111 LEU A N 1
ATOM 868 C CA . LEU A 1 111 ? 1.330 -0.355 13.429 1.00 85.81 111 LEU A CA 1
ATOM 869 C C . LEU A 1 111 ? 1.152 -0.674 11.938 1.00 85.81 111 LEU A C 1
ATOM 871 O O . LEU A 1 111 ? 0.896 -1.828 11.590 1.00 85.81 111 LEU A O 1
ATOM 875 N N . ARG A 1 112 ? 1.378 0.302 11.047 1.00 80.88 112 ARG A N 1
ATOM 876 C CA . ARG A 1 112 ? 1.374 0.084 9.589 1.00 80.88 112 ARG A CA 1
ATOM 877 C C . ARG A 1 112 ? 2.413 -0.949 9.162 1.00 80.88 112 ARG A C 1
ATOM 879 O O . ARG A 1 112 ? 2.100 -1.826 8.368 1.00 80.88 112 ARG A O 1
ATOM 886 N N . THR A 1 113 ? 3.625 -0.903 9.718 1.00 78.31 113 THR A N 1
ATOM 887 C CA . THR A 1 113 ? 4.687 -1.877 9.402 1.00 78.31 113 THR A CA 1
ATOM 888 C C . THR A 1 113 ? 4.305 -3.291 9.832 1.00 78.31 113 THR A C 1
ATOM 890 O O . THR A 1 113 ? 4.552 -4.246 9.092 1.00 78.31 113 THR A O 1
ATOM 893 N N . ARG A 1 114 ? 3.680 -3.444 11.005 1.00 85.31 114 ARG A N 1
ATOM 894 C CA . ARG A 1 114 ? 3.202 -4.739 11.505 1.00 85.31 114 ARG A CA 1
ATOM 895 C C . ARG A 1 114 ? 2.053 -5.276 10.662 1.00 85.31 114 ARG A C 1
ATOM 897 O O . ARG A 1 114 ? 2.072 -6.456 10.323 1.00 85.31 114 ARG A O 1
ATOM 904 N N . LEU A 1 115 ? 1.101 -4.419 10.294 1.00 81.44 115 LEU A N 1
ATOM 905 C CA . LEU A 1 115 ? 0.014 -4.774 9.384 1.00 81.44 115 LEU A CA 1
ATOM 906 C C . LEU A 1 115 ? 0.561 -5.175 8.009 1.00 81.44 115 LEU A C 1
ATOM 908 O O . LEU A 1 115 ? 0.217 -6.243 7.526 1.00 81.44 115 LEU A O 1
ATOM 912 N N . ALA A 1 116 ? 1.481 -4.399 7.429 1.00 74.44 116 ALA A N 1
ATOM 913 C CA . ALA A 1 116 ? 2.106 -4.700 6.140 1.00 74.44 116 ALA A CA 1
ATOM 914 C C . ALA A 1 116 ? 2.873 -6.027 6.162 1.00 74.44 116 ALA A C 1
ATOM 916 O O . ALA A 1 116 ? 2.689 -6.864 5.283 1.00 74.44 116 ALA A O 1
ATOM 917 N N . SER A 1 117 ? 3.702 -6.244 7.186 1.00 77.88 117 SER A N 1
ATOM 918 C CA . SER A 1 117 ? 4.463 -7.491 7.351 1.00 77.88 117 SER A CA 1
ATOM 919 C C . SER A 1 117 ? 3.539 -8.698 7.497 1.00 77.88 117 SER A C 1
ATOM 921 O O . SER A 1 117 ? 3.782 -9.742 6.895 1.00 77.88 117 SER A O 1
ATOM 923 N N . TRP A 1 118 ? 2.461 -8.551 8.274 1.00 83.38 118 TRP A N 1
ATOM 924 C CA . TRP A 1 118 ? 1.464 -9.603 8.426 1.00 83.38 118 TRP A CA 1
ATOM 925 C C . TRP A 1 118 ? 0.728 -9.875 7.110 1.00 83.38 118 TRP A C 1
ATOM 927 O O . TRP A 1 118 ? 0.601 -11.036 6.733 1.00 83.38 118 TRP A O 1
ATOM 937 N N . THR A 1 119 ? 0.305 -8.834 6.386 1.00 75.81 119 THR A N 1
ATOM 938 C CA . THR A 1 119 ? -0.380 -8.973 5.095 1.00 75.81 119 THR A CA 1
ATOM 939 C C . THR A 1 119 ? 0.512 -9.653 4.061 1.00 75.81 119 THR A C 1
ATOM 941 O O . THR A 1 119 ? 0.037 -10.567 3.401 1.00 75.81 119 THR A O 1
ATOM 944 N N . LEU A 1 120 ? 1.800 -9.292 3.969 1.00 72.31 120 LEU A N 1
ATOM 945 C CA . LEU A 1 120 ? 2.766 -9.964 3.087 1.00 72.31 120 LEU A CA 1
ATOM 946 C C . LEU A 1 120 ? 2.900 -11.451 3.422 1.00 72.31 120 LEU A C 1
ATOM 948 O O . LEU A 1 120 ? 2.719 -12.301 2.554 1.00 72.31 120 LEU A O 1
ATOM 952 N N . GLY A 1 121 ? 3.131 -11.778 4.698 1.00 75.62 121 GLY A N 1
ATOM 953 C CA . GLY A 1 121 ? 3.210 -13.173 5.133 1.00 75.62 121 GLY A CA 1
ATOM 954 C C . GLY A 1 121 ? 1.906 -13.935 4.893 1.00 75.62 121 GLY A C 1
ATOM 955 O O . GLY A 1 121 ? 1.927 -15.129 4.598 1.00 75.62 121 GLY A O 1
ATOM 956 N N . ALA A 1 122 ? 0.766 -13.248 4.979 1.00 72.12 122 ALA A N 1
ATOM 957 C CA . ALA A 1 122 ? -0.535 -13.828 4.717 1.00 72.12 122 ALA A CA 1
ATOM 958 C C . ALA A 1 122 ? -0.789 -14.089 3.233 1.00 72.12 122 ALA A C 1
ATOM 960 O O . ALA A 1 122 ? -1.263 -15.170 2.885 1.00 72.12 122 ALA A O 1
ATOM 961 N N . THR A 1 123 ? -0.423 -13.149 2.361 1.00 68.19 123 THR A N 1
ATOM 962 C CA . THR A 1 123 ? -0.501 -13.333 0.912 1.00 68.19 123 THR A CA 1
ATOM 963 C C . THR A 1 123 ? 0.459 -14.415 0.431 1.00 68.19 123 THR A C 1
ATOM 965 O O . THR A 1 123 ? 0.064 -15.237 -0.391 1.00 68.19 123 THR A O 1
ATOM 968 N N . ASP A 1 124 ? 1.677 -14.474 0.976 1.00 69.00 124 ASP A N 1
ATOM 969 C CA . ASP A 1 124 ? 2.685 -15.471 0.600 1.00 69.00 124 ASP A CA 1
ATOM 970 C C . ASP A 1 124 ? 2.256 -16.875 1.030 1.00 69.00 124 ASP A C 1
ATOM 972 O O . ASP A 1 124 ? 2.300 -17.815 0.239 1.00 69.00 124 ASP A O 1
ATOM 976 N N . ALA A 1 125 ? 1.763 -17.021 2.262 1.00 67.88 125 ALA A N 1
ATOM 977 C CA . ALA A 1 125 ? 1.245 -18.292 2.750 1.00 67.88 125 ALA A CA 1
ATOM 978 C C . ALA A 1 125 ? 0.007 -18.753 1.964 1.00 67.88 125 ALA A C 1
ATOM 980 O O . ALA A 1 125 ? -0.131 -19.943 1.695 1.00 67.88 125 ALA A O 1
ATOM 981 N N . GLN A 1 126 ? -0.866 -17.831 1.548 1.00 65.06 126 GLN A N 1
ATOM 982 C CA . GLN A 1 126 ? -2.029 -18.154 0.718 1.00 65.06 126 GLN A CA 1
ATOM 983 C C . GLN A 1 126 ? -1.634 -18.541 -0.719 1.00 65.06 126 GLN A C 1
ATOM 985 O O . GLN A 1 126 ? -2.273 -19.407 -1.309 1.00 65.06 126 GLN A O 1
ATOM 990 N N . GLN A 1 127 ? -0.556 -17.966 -1.265 1.00 62.22 127 GLN A N 1
ATOM 991 C CA . GLN A 1 127 ? 0.018 -18.373 -2.555 1.00 62.22 127 GLN A CA 1
ATOM 992 C C . GLN A 1 127 ? 0.722 -19.736 -2.483 1.00 62.22 127 GLN A C 1
ATOM 994 O O . GLN A 1 127 ? 0.627 -20.525 -3.420 1.00 62.22 127 GLN A O 1
ATOM 999 N N . GLN A 1 128 ? 1.419 -20.022 -1.379 1.00 62.53 128 GLN A N 1
ATOM 1000 C CA . GLN A 1 128 ? 2.133 -21.285 -1.165 1.00 62.53 128 GLN A CA 1
ATOM 1001 C C . GLN A 1 128 ? 1.193 -22.453 -0.843 1.00 62.53 128 GLN A C 1
ATOM 1003 O O . GLN A 1 128 ? 1.469 -23.582 -1.240 1.00 62.53 128 GLN A O 1
ATOM 1008 N N . ALA A 1 129 ? 0.075 -22.199 -0.158 1.00 59.12 129 ALA A N 1
ATOM 1009 C CA . ALA A 1 129 ? -0.913 -23.206 0.233 1.00 59.12 129 ALA A CA 1
ATOM 1010 C C . ALA A 1 129 ? -1.817 -23.675 -0.927 1.00 59.12 129 ALA A C 1
ATOM 1012 O O . ALA A 1 129 ? -2.991 -23.960 -0.708 1.00 59.12 129 ALA A O 1
ATOM 1013 N N . GLY A 1 130 ? -1.296 -23.734 -2.157 1.00 60.22 130 GLY A N 1
ATOM 1014 C CA . GLY A 1 130 ? -2.052 -24.087 -3.356 1.00 60.22 130 GLY A CA 1
ATOM 1015 C C . GLY A 1 130 ? -3.013 -25.266 -3.145 1.00 60.22 130 GLY A C 1
ATOM 1016 O O . GLY A 1 130 ? -2.574 -26.392 -2.928 1.00 60.22 130 GLY A O 1
ATOM 1017 N N . THR A 1 131 ? -4.315 -24.984 -3.296 1.00 54.97 131 THR A N 1
ATOM 1018 C CA . THR A 1 131 ? -5.479 -25.901 -3.301 1.00 54.97 131 THR A CA 1
ATOM 1019 C C . THR A 1 131 ? -5.874 -26.508 -1.936 1.00 54.97 131 THR A C 1
ATOM 1021 O O . THR A 1 131 ? -5.035 -26.986 -1.191 1.00 54.97 131 THR A O 1
ATOM 1024 N N . GLY A 1 132 ? -7.141 -26.554 -1.514 1.00 47.91 132 GLY A N 1
ATOM 1025 C CA . GLY A 1 132 ? -8.406 -26.315 -2.205 1.00 47.91 132 GLY A CA 1
ATOM 1026 C C . GLY A 1 132 ? -9.392 -25.564 -1.307 1.00 47.91 132 GLY A C 1
ATOM 1027 O O . GLY A 1 132 ? -9.601 -25.967 -0.171 1.00 47.91 132 GLY A O 1
ATOM 1028 N N . ASP A 1 133 ? -9.889 -24.457 -1.866 1.00 53.47 133 ASP A N 1
ATOM 1029 C CA . ASP A 1 133 ? -10.964 -23.500 -1.500 1.00 53.47 133 ASP A CA 1
ATOM 1030 C C . ASP A 1 133 ? -10.505 -22.051 -1.770 1.00 53.47 133 ASP A C 1
ATOM 1032 O O . ASP A 1 133 ? -11.299 -21.113 -1.766 1.00 53.47 133 ASP A O 1
ATOM 1036 N N . ALA A 1 134 ? -9.207 -21.853 -2.040 1.00 54.69 134 ALA A N 1
ATOM 1037 C CA . ALA A 1 134 ? -8.680 -20.592 -2.542 1.00 54.69 134 ALA A CA 1
ATOM 1038 C C . ALA A 1 134 ? -9.336 -20.294 -3.897 1.00 54.69 134 ALA A C 1
ATOM 1040 O O . ALA A 1 134 ? -9.137 -21.030 -4.863 1.00 54.69 134 ALA A O 1
ATOM 1041 N N . GLY A 1 135 ? -10.163 -19.250 -3.922 1.00 60.19 135 GLY A N 1
ATOM 1042 C CA . GLY A 1 135 ? -10.874 -18.777 -5.103 1.00 60.19 135 GLY A CA 1
ATOM 1043 C C . GLY A 1 135 ? -9.965 -18.473 -6.299 1.00 60.19 135 GLY A C 1
ATOM 1044 O O . GLY A 1 135 ? -8.744 -18.630 -6.243 1.00 60.19 135 GLY A O 1
ATOM 1045 N N . THR A 1 136 ? -10.547 -18.002 -7.402 1.00 72.62 136 THR A N 1
ATOM 1046 C CA . THR A 1 136 ? -9.790 -17.646 -8.614 1.00 72.62 136 THR A CA 1
ATOM 1047 C C . THR A 1 136 ? -8.619 -16.693 -8.293 1.00 72.62 136 THR A C 1
ATOM 1049 O O . THR A 1 136 ? -8.654 -15.974 -7.287 1.00 72.62 136 THR A O 1
ATOM 1052 N N . PRO A 1 137 ? -7.560 -16.634 -9.124 1.00 68.69 137 PRO A N 1
ATOM 1053 C CA . PRO A 1 137 ? -6.461 -15.682 -8.931 1.00 68.69 137 PRO A CA 1
ATOM 1054 C C . PRO A 1 137 ? -6.939 -14.234 -8.739 1.00 68.69 137 PRO A C 1
ATOM 1056 O O . PRO A 1 137 ? -6.368 -13.500 -7.936 1.00 68.69 137 PRO A O 1
ATOM 1059 N N . GLU A 1 138 ? -8.027 -13.861 -9.412 1.00 69.62 138 GLU A N 1
ATOM 1060 C CA . GLU A 1 138 ? -8.703 -12.569 -9.282 1.00 69.62 138 GLU A CA 1
ATOM 1061 C C . GLU A 1 138 ? -9.365 -12.390 -7.910 1.00 69.62 138 GLU A C 1
ATOM 1063 O O . GLU A 1 138 ? -9.258 -11.324 -7.303 1.00 69.62 138 GLU A O 1
ATOM 1068 N N . GLN A 1 139 ? -10.019 -13.432 -7.384 1.00 67.38 139 GLN A N 1
ATOM 1069 C CA . GLN A 1 139 ? -10.603 -13.426 -6.039 1.00 67.38 139 GLN A CA 1
ATOM 1070 C C . GLN A 1 139 ? -9.515 -13.326 -4.968 1.00 67.38 139 GLN A C 1
ATOM 1072 O O . GLN A 1 139 ? -9.656 -12.557 -4.019 1.00 67.38 139 GLN A O 1
ATOM 1077 N N . THR A 1 140 ? -8.402 -14.038 -5.143 1.00 67.38 140 THR A N 1
ATOM 1078 C CA . THR A 1 140 ? -7.241 -13.945 -4.247 1.00 67.38 140 THR A CA 1
ATOM 1079 C C . THR A 1 140 ? -6.623 -12.544 -4.287 1.00 67.38 140 THR A C 1
ATOM 1081 O O . THR A 1 140 ? -6.333 -11.966 -3.240 1.00 67.38 140 THR A O 1
ATOM 1084 N N . ALA A 1 141 ? -6.480 -11.954 -5.477 1.00 69.31 141 ALA A N 1
ATOM 1085 C CA . ALA A 1 141 ? -5.988 -10.587 -5.634 1.00 69.31 141 ALA A CA 1
ATOM 1086 C C . ALA A 1 141 ? -6.944 -9.553 -5.015 1.00 69.31 141 ALA A C 1
ATOM 1088 O O . ALA A 1 141 ? -6.508 -8.650 -4.305 1.00 69.31 141 ALA A O 1
ATOM 1089 N N . SER A 1 142 ? -8.255 -9.734 -5.185 1.00 72.06 142 SER A N 1
ATOM 1090 C CA . SER A 1 142 ? -9.284 -8.884 -4.574 1.00 72.06 142 SER A CA 1
ATOM 1091 C C . SER A 1 142 ? -9.263 -8.967 -3.044 1.00 72.06 142 SER A C 1
ATOM 1093 O O . SER A 1 142 ? -9.355 -7.944 -2.366 1.00 72.06 142 SER A O 1
ATOM 1095 N N . GLN A 1 143 ? -9.080 -10.168 -2.485 1.00 68.19 143 GLN A N 1
ATOM 1096 C CA . GLN A 1 143 ? -8.897 -10.366 -1.044 1.00 68.19 143 GLN A CA 1
ATOM 1097 C C . GLN A 1 143 ? -7.624 -9.687 -0.538 1.00 68.19 143 GLN A C 1
ATOM 1099 O O . GLN A 1 143 ? -7.658 -9.033 0.502 1.00 68.19 143 GLN A O 1
ATOM 1104 N N . ALA A 1 144 ? -6.519 -9.785 -1.280 1.00 71.12 144 ALA A N 1
ATOM 1105 C CA . ALA A 1 144 ? -5.291 -9.077 -0.950 1.00 71.12 144 ALA A CA 1
ATOM 1106 C C . ALA A 1 144 ? -5.518 -7.559 -0.952 1.00 71.12 144 ALA A C 1
ATOM 1108 O O . ALA A 1 144 ? -5.194 -6.905 0.031 1.00 71.12 144 ALA A O 1
ATOM 1109 N N . ILE A 1 145 ? -6.130 -6.980 -1.991 1.00 74.56 145 ILE A N 1
ATOM 1110 C CA . ILE A 1 145 ? -6.455 -5.541 -2.038 1.00 74.56 145 ILE A CA 1
ATOM 1111 C C . ILE A 1 145 ? -7.305 -5.136 -0.833 1.00 74.56 145 ILE A C 1
ATOM 1113 O O . ILE A 1 145 ? -7.034 -4.105 -0.218 1.00 74.56 145 ILE A O 1
ATOM 1117 N N . ALA A 1 146 ? -8.301 -5.947 -0.468 1.00 67.81 146 ALA A N 1
ATOM 1118 C CA . ALA A 1 146 ? -9.110 -5.709 0.718 1.00 67.81 146 ALA A CA 1
ATOM 1119 C C . ALA A 1 146 ? -8.248 -5.724 1.989 1.00 67.81 146 ALA A C 1
ATOM 1121 O O . ALA A 1 146 ? -8.341 -4.785 2.766 1.00 67.81 146 ALA A O 1
ATOM 1122 N N . LEU A 1 147 ? -7.347 -6.699 2.159 1.00 69.56 147 LEU A N 1
ATOM 1123 C CA . LEU A 1 147 ? -6.381 -6.766 3.265 1.00 69.56 147 LEU A CA 1
ATOM 1124 C C . LEU A 1 147 ? -5.453 -5.539 3.320 1.00 69.56 147 LEU A C 1
ATOM 1126 O O . LEU A 1 147 ? -5.200 -5.011 4.399 1.00 69.56 147 LEU A O 1
ATOM 1130 N N . TRP A 1 148 ? -4.953 -5.064 2.176 1.00 72.75 148 TRP A N 1
ATOM 1131 C CA . TRP A 1 148 ? -4.080 -3.889 2.082 1.00 72.75 148 TRP A CA 1
ATOM 1132 C C . TRP A 1 148 ? -4.829 -2.591 2.409 1.00 72.75 148 TRP A C 1
ATOM 1134 O O . TRP A 1 148 ? -4.391 -1.836 3.278 1.00 72.75 148 TRP A O 1
ATOM 1144 N N . ARG A 1 149 ? -6.007 -2.369 1.805 1.00 68.56 149 ARG A N 1
ATOM 1145 C CA . ARG A 1 149 ? -6.903 -1.249 2.157 1.00 68.56 149 ARG A CA 1
ATOM 1146 C C . ARG A 1 149 ? -7.255 -1.289 3.631 1.00 68.56 149 ARG A C 1
ATOM 1148 O O . ARG A 1 149 ? -7.233 -0.266 4.307 1.00 68.56 149 ARG A O 1
ATOM 1155 N N . ALA A 1 150 ? -7.531 -2.487 4.123 1.00 56.25 150 ALA A N 1
ATOM 1156 C CA . ALA A 1 150 ? -7.843 -2.738 5.502 1.00 56.25 150 ALA A CA 1
ATOM 1157 C C . ALA A 1 150 ? -6.645 -2.662 6.442 1.00 56.25 150 ALA A C 1
ATOM 1159 O O . ALA A 1 150 ? -6.824 -2.698 7.640 1.00 56.25 150 ALA A O 1
ATOM 1160 N N . ALA A 1 151 ? -5.421 -2.579 5.953 1.00 63.25 151 ALA A N 1
ATOM 1161 C CA . ALA A 1 151 ? -4.257 -2.286 6.772 1.00 63.25 151 ALA A CA 1
ATOM 1162 C C . ALA A 1 151 ? -3.964 -0.774 6.804 1.00 63.25 151 ALA A C 1
ATOM 1164 O O . ALA A 1 151 ? -3.013 -0.339 7.452 1.00 63.25 151 ALA A O 1
ATOM 1165 N N . GLY A 1 152 ? -4.793 0.033 6.125 1.00 63.22 152 GLY A N 1
ATOM 1166 C CA . GLY A 1 152 ? -4.571 1.462 5.938 1.00 63.22 152 GLY A CA 1
ATOM 1167 C C . GLY A 1 152 ? -3.394 1.758 5.027 1.00 63.22 152 GLY A C 1
ATOM 1168 O O . GLY A 1 152 ? -2.859 2.860 5.087 1.00 63.22 152 GLY A O 1
ATOM 1169 N N . LEU A 1 153 ? -3.015 0.768 4.217 1.00 68.38 153 LEU A N 1
ATOM 1170 C CA . LEU A 1 153 ? -1.884 0.794 3.311 1.00 68.38 153 LEU A CA 1
ATOM 1171 C C . LEU A 1 153 ? -2.377 1.211 1.925 1.00 68.38 153 LEU A C 1
ATOM 1173 O O . LEU A 1 153 ? -3.338 0.650 1.396 1.00 68.38 153 LEU A O 1
ATOM 1177 N N . GLY A 1 154 ? -1.714 2.192 1.317 1.00 64.19 154 GLY A N 1
ATOM 1178 C CA . GLY A 1 154 ? -1.958 2.591 -0.071 1.00 64.19 154 GLY A CA 1
ATOM 1179 C C . GLY A 1 154 ? -2.117 4.090 -0.311 1.00 64.19 154 GLY A C 1
ATOM 1180 O O . GLY A 1 154 ? -2.127 4.497 -1.475 1.00 64.19 154 GLY A O 1
ATOM 1181 N N . ARG A 1 155 ? -2.206 4.913 0.742 1.00 67.06 155 ARG A N 1
ATOM 1182 C CA . ARG A 1 155 ? -2.414 6.377 0.643 1.00 67.06 155 ARG A CA 1
ATOM 1183 C C . ARG A 1 155 ? -1.396 7.204 1.427 1.00 67.06 155 ARG A C 1
ATOM 1185 O O . ARG A 1 155 ? -1.485 8.427 1.459 1.00 67.06 155 ARG A O 1
ATOM 1192 N N . GLU A 1 156 ? -0.446 6.552 2.076 1.00 69.50 156 GLU A N 1
ATOM 1193 C CA . GLU A 1 156 ? 0.613 7.203 2.825 1.00 69.50 156 GLU A CA 1
ATOM 1194 C C . GLU A 1 156 ? 1.555 7.981 1.904 1.00 69.50 156 GLU A C 1
ATOM 1196 O O . GLU A 1 156 ? 1.824 7.532 0.780 1.00 69.50 156 GLU A O 1
ATOM 1201 N N . PRO A 1 157 ? 2.101 9.116 2.381 1.00 76.94 157 PRO A N 1
ATOM 1202 C CA . PRO A 1 157 ? 3.143 9.817 1.654 1.00 76.94 157 PRO A CA 1
ATOM 1203 C C . PRO A 1 157 ? 4.329 8.881 1.430 1.00 76.94 157 PRO A C 1
ATOM 1205 O O . PRO A 1 157 ? 4.748 8.139 2.326 1.00 76.94 157 PRO A O 1
ATOM 1208 N N . LEU A 1 158 ? 4.871 8.924 0.218 1.00 84.38 158 LEU A N 1
ATOM 1209 C CA . LEU A 1 158 ? 6.044 8.153 -0.140 1.00 84.38 158 LEU A CA 1
ATOM 1210 C C . LEU A 1 158 ? 7.272 8.770 0.535 1.00 84.38 158 LEU A C 1
ATOM 1212 O O . LEU A 1 158 ? 7.794 9.773 0.076 1.00 84.38 158 LEU A O 1
ATOM 1216 N N . THR A 1 159 ? 7.702 8.197 1.657 1.00 83.44 159 THR A N 1
ATOM 1217 C CA . THR A 1 159 ? 8.860 8.704 2.422 1.00 83.44 159 THR A CA 1
ATOM 1218 C C . THR A 1 159 ? 10.015 7.713 2.483 1.00 83.44 159 THR A C 1
ATOM 1220 O O . THR A 1 159 ? 11.152 8.101 2.736 1.00 83.44 159 THR A O 1
ATOM 1223 N N . ASP A 1 160 ? 9.750 6.426 2.246 1.00 84.12 160 ASP A N 1
ATOM 1224 C CA . ASP A 1 160 ? 10.771 5.386 2.250 1.00 84.12 160 ASP A CA 1
ATOM 1225 C C . ASP A 1 160 ? 10.505 4.285 1.211 1.00 84.12 160 ASP A C 1
ATOM 1227 O O . ASP A 1 160 ? 9.393 4.101 0.706 1.00 84.12 160 ASP A O 1
ATOM 1231 N N . ARG A 1 161 ? 11.560 3.528 0.887 1.00 85.69 161 ARG A N 1
ATOM 1232 C CA . ARG A 1 161 ? 11.504 2.449 -0.111 1.00 85.69 161 ARG A CA 1
ATOM 1233 C C . ARG A 1 161 ? 10.585 1.299 0.304 1.00 85.69 161 ARG A C 1
ATOM 1235 O O . ARG A 1 161 ? 10.038 0.626 -0.559 1.00 85.69 161 ARG A O 1
ATOM 1242 N N . LYS A 1 162 ? 10.380 1.074 1.607 1.00 79.62 162 LYS A N 1
ATOM 1243 C CA . LYS A 1 162 ? 9.448 0.038 2.088 1.00 79.62 162 LYS A CA 1
ATOM 1244 C C . LYS A 1 162 ? 8.013 0.407 1.729 1.00 79.62 162 LYS A C 1
ATOM 1246 O O . LYS A 1 162 ? 7.257 -0.455 1.287 1.00 79.62 162 LYS A O 1
ATOM 1251 N N . THR A 1 163 ? 7.684 1.690 1.869 1.00 81.38 163 THR A N 1
ATOM 1252 C CA . THR A 1 163 ? 6.398 2.256 1.475 1.00 81.38 163 THR A CA 1
ATOM 1253 C C . THR A 1 163 ? 6.166 2.102 -0.020 1.00 81.38 163 THR A C 1
ATOM 1255 O O . THR A 1 163 ? 5.101 1.645 -0.427 1.00 81.38 163 THR A O 1
ATOM 1258 N N . LEU A 1 164 ? 7.185 2.378 -0.840 1.00 87.69 164 LEU A N 1
ATOM 1259 C CA . LEU A 1 164 ? 7.106 2.139 -2.281 1.00 87.69 164 LEU A CA 1
ATOM 1260 C C . LEU A 1 164 ? 6.833 0.664 -2.602 1.00 87.69 164 LEU A C 1
ATOM 1262 O O . LEU A 1 164 ? 5.878 0.358 -3.312 1.00 87.69 164 LEU A O 1
ATOM 1266 N N . SER A 1 165 ? 7.636 -0.249 -2.046 1.00 81.38 165 SER A N 1
ATOM 1267 C CA . SER A 1 165 ? 7.565 -1.680 -2.360 1.00 81.38 165 SER A CA 1
ATOM 1268 C C . SER A 1 165 ? 6.181 -2.270 -2.124 1.00 81.38 165 SER A C 1
ATOM 1270 O O . SER A 1 165 ? 5.661 -2.979 -2.985 1.00 81.38 165 SER A O 1
ATOM 1272 N N . TYR A 1 166 ? 5.554 -1.972 -0.984 1.00 78.06 166 TYR A N 1
ATOM 1273 C CA . TYR A 1 166 ? 4.234 -2.531 -0.720 1.00 78.06 166 TYR A CA 1
ATOM 1274 C C . TYR A 1 166 ? 3.145 -1.861 -1.576 1.00 78.06 166 TYR A C 1
ATOM 1276 O O . TYR A 1 166 ? 2.218 -2.540 -2.012 1.00 78.06 166 TYR A O 1
ATOM 1284 N N . ARG A 1 167 ? 3.243 -0.555 -1.879 1.00 86.50 167 ARG A N 1
ATOM 1285 C CA . ARG A 1 167 ? 2.260 0.126 -2.746 1.00 86.50 167 ARG A CA 1
ATOM 1286 C C . ARG A 1 167 ? 2.351 -0.358 -4.197 1.00 86.50 167 ARG A C 1
ATOM 1288 O O . ARG A 1 167 ? 1.320 -0.493 -4.851 1.00 86.50 167 ARG A O 1
ATOM 1295 N N . LEU A 1 168 ? 3.547 -0.716 -4.671 1.00 88.44 168 LEU A N 1
ATOM 1296 C CA . LEU A 1 168 ? 3.721 -1.414 -5.949 1.00 88.44 168 LEU A CA 1
ATOM 1297 C C . LEU A 1 168 ? 3.077 -2.806 -5.929 1.00 88.44 168 LEU A C 1
ATOM 1299 O O . LEU A 1 168 ? 2.455 -3.201 -6.913 1.00 88.44 168 LEU A O 1
ATOM 1303 N N . ALA A 1 169 ? 3.157 -3.527 -4.807 1.00 84.12 169 ALA A N 1
ATOM 1304 C CA . ALA A 1 169 ? 2.449 -4.797 -4.660 1.00 84.12 169 ALA A CA 1
ATOM 1305 C C . ALA A 1 169 ? 0.922 -4.613 -4.728 1.00 84.12 169 ALA A C 1
ATOM 1307 O O . ALA A 1 169 ? 0.248 -5.423 -5.358 1.00 84.12 169 ALA A O 1
ATOM 1308 N N . VAL A 1 170 ? 0.373 -3.533 -4.154 1.00 85.88 170 VAL A N 1
ATOM 1309 C CA . VAL A 1 170 ? -1.060 -3.191 -4.265 1.00 85.88 170 VAL A CA 1
ATOM 1310 C C . VAL A 1 170 ? -1.464 -2.932 -5.719 1.00 85.88 170 VAL A C 1
ATOM 1312 O O . VAL A 1 170 ? -2.471 -3.477 -6.170 1.00 85.88 170 VAL A O 1
ATOM 1315 N N . ALA A 1 171 ? -0.675 -2.157 -6.469 1.00 89.19 171 ALA A N 1
ATOM 1316 C CA . ALA A 1 171 ? -0.915 -1.938 -7.897 1.00 89.19 171 ALA A CA 1
ATOM 1317 C C . ALA A 1 171 ? -0.916 -3.250 -8.698 1.00 89.19 171 ALA A C 1
ATOM 1319 O O . ALA A 1 171 ? -1.794 -3.473 -9.530 1.00 89.19 171 ALA A O 1
ATOM 1320 N N . GLU A 1 172 ? 0.023 -4.150 -8.407 1.00 84.50 172 GLU A N 1
ATOM 1321 C CA . GLU A 1 172 ? 0.070 -5.466 -9.045 1.00 84.50 172 GLU A CA 1
ATOM 1322 C C . GLU A 1 172 ? -1.163 -6.318 -8.705 1.00 84.50 172 GLU A C 1
ATOM 1324 O O . GLU A 1 172 ? -1.691 -7.009 -9.575 1.00 84.50 172 GLU A O 1
ATOM 1329 N N . GLN A 1 173 ? -1.681 -6.250 -7.474 1.00 85.00 173 GLN A N 1
ATOM 1330 C CA . GLN A 1 173 ? -2.928 -6.947 -7.144 1.00 85.00 173 GLN A CA 1
ATOM 1331 C C . GLN A 1 173 ? -4.123 -6.378 -7.914 1.00 85.00 173 GLN A C 1
ATOM 1333 O O . GLN A 1 173 ? -4.918 -7.162 -8.423 1.00 85.00 173 GLN A O 1
ATOM 1338 N N . HIS A 1 174 ? -4.226 -5.053 -8.067 1.00 85.38 174 HIS A N 1
ATOM 1339 C CA . HIS A 1 174 ? -5.267 -4.439 -8.904 1.00 85.38 174 HIS A CA 1
ATOM 1340 C C . HIS A 1 174 ? -5.219 -4.963 -10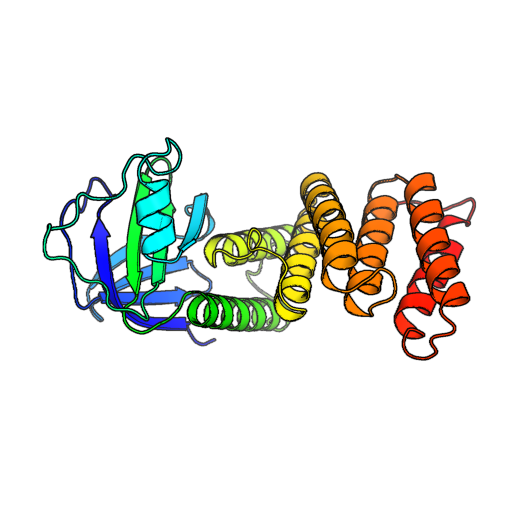.343 1.00 85.38 174 HIS A C 1
ATOM 1342 O O . HIS A 1 174 ? -6.239 -5.359 -10.902 1.00 85.38 174 HIS A O 1
ATOM 1348 N N . ARG A 1 175 ? -4.019 -5.073 -10.921 1.00 86.88 175 ARG A N 1
ATOM 1349 C CA . ARG A 1 175 ? -3.838 -5.654 -12.255 1.00 86.88 175 ARG A CA 1
ATOM 1350 C C . ARG A 1 175 ? -4.294 -7.118 -12.301 1.00 86.88 175 ARG A C 1
ATOM 1352 O O . ARG A 1 175 ? -5.000 -7.515 -13.222 1.00 86.88 175 ARG A O 1
ATOM 1359 N N . ARG A 1 176 ? -3.921 -7.922 -11.299 1.00 83.00 176 ARG A N 1
ATOM 1360 C CA . ARG A 1 176 ? -4.286 -9.349 -11.201 1.00 83.00 176 ARG A CA 1
ATOM 1361 C C . ARG A 1 176 ? -5.770 -9.596 -10.930 1.00 83.00 176 ARG A C 1
ATOM 1363 O O . ARG A 1 176 ? -6.244 -10.684 -11.233 1.00 83.00 176 ARG A O 1
ATOM 1370 N N . SER A 1 177 ? -6.491 -8.623 -10.375 1.00 81.88 177 SER A N 1
ATOM 1371 C CA . SER A 1 177 ? -7.948 -8.674 -10.223 1.00 81.88 177 SER A CA 1
ATOM 1372 C C . SER A 1 177 ? -8.705 -8.142 -11.446 1.00 81.88 177 SER A C 1
ATOM 1374 O O . SER A 1 177 ? -9.922 -8.010 -11.380 1.00 81.88 177 SER A O 1
ATOM 1376 N N . GLY A 1 178 ? -8.005 -7.783 -12.531 1.00 82.94 178 GLY A N 1
ATOM 1377 C CA . GLY A 1 178 ? -8.601 -7.186 -13.732 1.00 82.94 178 GLY A CA 1
ATOM 1378 C C . GLY A 1 178 ? -8.932 -5.693 -13.606 1.00 82.94 178 GLY A C 1
ATOM 1379 O O . GLY A 1 178 ? -9.431 -5.093 -14.554 1.00 82.94 178 GLY A O 1
ATOM 1380 N N . ASP A 1 179 ? -8.621 -5.059 -12.474 1.00 85.75 179 ASP A N 1
ATOM 1381 C CA . ASP A 1 179 ? -8.840 -3.630 -12.230 1.00 85.75 179 ASP A CA 1
ATOM 1382 C C . ASP A 1 179 ? -7.630 -2.811 -12.704 1.00 85.75 179 ASP A C 1
ATOM 1384 O O . ASP A 1 179 ? -6.873 -2.205 -11.937 1.00 85.75 179 ASP A O 1
ATOM 1388 N N . LEU A 1 180 ? -7.417 -2.844 -14.018 1.00 90.00 180 LEU A N 1
ATOM 1389 C CA . LEU A 1 180 ? -6.268 -2.217 -14.656 1.00 90.00 180 LEU A CA 1
ATOM 1390 C C . LEU A 1 180 ? -6.253 -0.689 -14.480 1.00 90.00 180 LEU A C 1
ATOM 1392 O O . LEU A 1 180 ? -5.182 -0.104 -14.332 1.00 90.00 180 LEU A O 1
ATOM 1396 N N . LEU A 1 181 ? -7.422 -0.042 -14.455 1.00 90.00 181 LEU A N 1
ATOM 1397 C CA . LEU A 1 181 ? -7.524 1.408 -14.279 1.00 90.00 181 LEU A CA 1
ATOM 1398 C C . LEU A 1 181 ? -6.956 1.845 -12.922 1.00 90.00 181 LEU A C 1
ATOM 1400 O O . LEU A 1 181 ? -6.161 2.788 -12.861 1.00 90.00 181 LEU A O 1
ATOM 1404 N N . SER A 1 182 ? -7.314 1.145 -11.839 1.00 87.06 182 SER A N 1
ATOM 1405 C CA . SER A 1 182 ? -6.761 1.435 -10.513 1.00 87.06 182 SER A CA 1
ATOM 1406 C C . SER A 1 182 ? -5.264 1.140 -10.440 1.00 87.06 182 SER A C 1
ATOM 1408 O O . SER A 1 182 ? -4.525 1.912 -9.827 1.00 87.06 182 SER A O 1
ATOM 1410 N N . ALA A 1 183 ? -4.798 0.065 -11.090 1.00 91.31 183 ALA A N 1
ATOM 1411 C CA . ALA A 1 183 ? -3.374 -0.258 -11.163 1.00 91.31 183 ALA A CA 1
ATOM 1412 C C . ALA A 1 183 ? -2.576 0.863 -11.847 1.00 91.31 183 ALA A C 1
ATOM 1414 O O . ALA A 1 183 ? -1.608 1.359 -11.272 1.00 91.31 183 ALA A O 1
ATOM 1415 N N . LEU A 1 184 ? -3.014 1.308 -13.031 1.00 94.38 184 LEU A N 1
ATOM 1416 C CA . LEU A 1 184 ? -2.382 2.395 -13.785 1.00 94.38 184 LEU A CA 1
ATOM 1417 C C . LEU A 1 184 ? -2.383 3.710 -13.002 1.00 94.38 184 LEU A C 1
ATOM 1419 O O . LEU A 1 184 ? -1.336 4.336 -12.858 1.00 94.38 184 LEU A O 1
ATOM 1423 N N . THR A 1 185 ? -3.531 4.094 -12.435 1.00 92.50 185 THR A N 1
ATOM 1424 C CA . THR A 1 185 ? -3.656 5.328 -11.641 1.00 92.50 185 THR A CA 1
ATOM 1425 C C . THR A 1 185 ? -2.671 5.344 -10.474 1.00 92.50 185 THR A C 1
ATOM 1427 O O . THR A 1 185 ? -1.983 6.340 -10.245 1.00 92.50 185 THR A O 1
ATOM 1430 N N . LEU A 1 186 ? -2.568 4.227 -9.746 1.00 91.75 186 LEU A N 1
ATOM 1431 C CA . LEU A 1 186 ? -1.654 4.106 -8.615 1.00 91.75 186 LEU A CA 1
ATOM 1432 C C . LEU A 1 186 ? -0.186 4.102 -9.066 1.00 91.75 186 LEU A C 1
ATOM 1434 O O . LEU A 1 186 ? 0.637 4.776 -8.449 1.00 91.75 186 LEU A O 1
ATOM 1438 N N . LEU A 1 187 ? 0.151 3.385 -10.141 1.00 95.31 187 LEU A N 1
ATOM 1439 C CA . LEU A 1 187 ? 1.515 3.329 -10.678 1.00 95.31 187 LEU A CA 1
ATOM 1440 C C . LEU A 1 187 ? 1.994 4.690 -11.186 1.00 95.31 187 LEU A C 1
ATOM 1442 O O . LEU A 1 187 ? 3.133 5.055 -10.910 1.00 95.31 187 LEU A O 1
ATOM 1446 N N . GLN A 1 188 ? 1.129 5.463 -11.847 1.00 96.12 188 GLN A N 1
ATOM 1447 C CA . GLN A 1 188 ? 1.437 6.824 -12.291 1.00 96.12 188 GLN A CA 1
ATOM 1448 C C . GLN A 1 188 ? 1.812 7.712 -11.100 1.00 96.12 188 GLN A C 1
ATOM 1450 O O . GLN A 1 188 ? 2.873 8.334 -11.090 1.00 96.12 188 GLN A O 1
ATOM 1455 N N . GLN A 1 189 ? 0.973 7.717 -10.058 1.00 94.19 189 GLN A N 1
ATOM 1456 C CA . GLN A 1 189 ? 1.219 8.490 -8.839 1.00 94.19 189 GLN A CA 1
ATOM 1457 C C . GLN A 1 189 ? 2.521 8.069 -8.150 1.00 94.19 189 GLN A C 1
ATOM 1459 O O . GLN A 1 189 ? 3.306 8.921 -7.742 1.00 94.19 189 GLN A O 1
ATOM 1464 N N . LEU A 1 190 ? 2.758 6.760 -8.021 1.00 94.88 190 LEU A N 1
ATOM 1465 C CA . LEU A 1 190 ? 3.957 6.228 -7.376 1.00 94.88 190 LEU A CA 1
ATOM 1466 C C . LEU A 1 190 ? 5.229 6.544 -8.158 1.00 94.88 190 LEU A C 1
ATOM 1468 O O . LEU A 1 190 ? 6.232 6.881 -7.537 1.00 94.88 190 LEU A O 1
ATOM 1472 N N . ALA A 1 191 ? 5.199 6.450 -9.489 1.00 96.31 191 ALA A N 1
ATOM 1473 C CA . ALA A 1 191 ? 6.339 6.782 -10.334 1.00 96.31 191 ALA A CA 1
ATOM 1474 C C . ALA A 1 191 ? 6.722 8.261 -10.182 1.00 96.31 191 ALA A C 1
ATOM 1476 O O . ALA A 1 191 ? 7.885 8.556 -9.914 1.00 96.31 191 ALA A O 1
ATOM 1477 N N . THR A 1 192 ? 5.748 9.176 -10.252 1.00 95.69 192 THR A N 1
ATOM 1478 C CA . THR A 1 192 ? 5.983 10.614 -10.039 1.00 95.69 192 THR A CA 1
ATOM 1479 C C . THR A 1 192 ? 6.533 10.896 -8.641 1.00 95.69 192 THR A C 1
ATOM 1481 O O . THR A 1 192 ? 7.587 11.512 -8.509 1.00 95.69 192 THR A O 1
ATOM 1484 N N . GLN A 1 193 ? 5.888 10.371 -7.593 1.00 95.25 193 GLN A N 1
ATOM 1485 C CA . GLN A 1 193 ? 6.342 10.567 -6.212 1.00 95.25 193 GLN A CA 1
ATOM 1486 C C . GLN A 1 193 ? 7.745 9.990 -5.973 1.00 95.25 193 GLN A C 1
ATOM 1488 O O . GLN A 1 193 ? 8.531 10.565 -5.221 1.00 95.25 193 GLN A O 1
ATOM 1493 N N . ALA A 1 194 ? 8.077 8.851 -6.586 1.00 95.50 194 ALA A N 1
ATOM 1494 C CA . ALA A 1 194 ? 9.390 8.230 -6.439 1.00 95.50 194 ALA A CA 1
ATOM 1495 C C . ALA A 1 194 ? 10.490 9.079 -7.089 1.00 95.50 194 ALA A C 1
ATOM 1497 O O . ALA A 1 194 ? 11.541 9.263 -6.477 1.00 95.50 194 ALA A O 1
ATOM 1498 N N . VAL A 1 195 ? 10.227 9.663 -8.266 1.00 96.06 195 VAL A N 1
ATOM 1499 C CA . VAL A 1 195 ? 11.141 10.626 -8.904 1.00 96.06 195 VAL A CA 1
ATOM 1500 C C . VAL A 1 195 ? 11.384 11.826 -7.987 1.00 96.06 195 VAL A C 1
ATOM 1502 O O . VAL A 1 195 ? 12.536 12.188 -7.766 1.00 96.06 195 VAL A O 1
ATOM 1505 N N . GLU A 1 196 ? 10.326 12.399 -7.412 1.00 95.31 196 GLU A N 1
ATOM 1506 C CA . GLU A 1 196 ? 10.424 13.548 -6.499 1.00 95.31 196 GLU A CA 1
ATOM 1507 C C . GLU A 1 196 ? 11.186 13.218 -5.205 1.00 95.31 196 GLU A C 1
ATOM 1509 O O . GLU A 1 196 ? 11.936 14.048 -4.696 1.00 95.31 196 GLU A O 1
ATOM 1514 N N . THR A 1 197 ? 11.008 12.007 -4.667 1.00 95.75 197 THR A N 1
ATOM 1515 C CA . THR A 1 197 ? 11.532 11.628 -3.343 1.00 95.75 197 THR A CA 1
ATOM 1516 C C . THR A 1 197 ? 12.945 11.052 -3.405 1.00 95.75 197 THR A C 1
ATOM 1518 O O . THR A 1 197 ? 13.771 11.333 -2.537 1.00 95.75 197 THR A O 1
ATOM 1521 N N . PHE A 1 198 ? 13.224 10.205 -4.397 1.00 94.19 198 PHE A N 1
ATOM 1522 C CA . PHE A 1 198 ? 14.466 9.432 -4.486 1.00 94.19 198 PHE A CA 1
ATOM 1523 C C . PHE A 1 198 ? 15.331 9.817 -5.694 1.00 94.19 198 PHE A C 1
ATOM 1525 O O . PHE A 1 198 ? 16.508 9.469 -5.726 1.00 94.19 198 PHE A O 1
ATOM 1532 N N . GLY A 1 199 ? 14.779 10.546 -6.667 1.00 93.50 199 GLY A N 1
ATOM 1533 C CA . GLY A 1 199 ? 15.434 10.863 -7.935 1.00 93.50 199 GLY A CA 1
ATOM 1534 C C . GLY A 1 199 ? 15.090 9.868 -9.047 1.00 93.50 199 GLY A C 1
ATOM 1535 O O . GLY A 1 199 ? 14.700 8.726 -8.796 1.00 93.50 199 GLY A O 1
ATOM 1536 N N . ALA A 1 200 ? 15.233 10.311 -10.300 1.00 91.50 200 ALA A N 1
ATOM 1537 C CA . ALA A 1 200 ? 14.787 9.579 -11.492 1.00 91.50 200 ALA A CA 1
ATOM 1538 C C . ALA A 1 200 ? 15.512 8.242 -11.735 1.00 91.50 200 ALA A C 1
ATOM 1540 O O . ALA A 1 200 ? 14.922 7.322 -12.302 1.00 91.50 200 ALA A O 1
ATOM 1541 N N . THR A 1 201 ? 16.763 8.129 -11.281 1.00 91.06 201 THR A N 1
ATOM 1542 C CA . THR A 1 201 ? 17.643 6.971 -11.509 1.00 91.06 201 THR A CA 1
ATOM 1543 C C . THR A 1 201 ? 17.873 6.121 -10.257 1.00 91.06 201 THR A C 1
ATOM 1545 O O . THR A 1 201 ? 18.643 5.159 -10.297 1.00 91.06 201 THR A O 1
ATOM 1548 N N . ASP A 1 202 ? 17.189 6.429 -9.145 1.00 90.81 202 ASP A N 1
ATOM 1549 C CA . ASP A 1 202 ? 17.183 5.553 -7.970 1.00 90.81 202 ASP A CA 1
ATOM 1550 C C . ASP A 1 202 ? 16.550 4.202 -8.316 1.00 90.81 202 ASP A C 1
ATOM 1552 O O . ASP A 1 202 ? 15.550 4.122 -9.032 1.00 90.81 202 ASP A O 1
ATOM 1556 N N . GLN A 1 203 ? 17.102 3.128 -7.751 1.00 89.50 203 GLN A N 1
ATOM 1557 C CA . GLN A 1 203 ? 16.651 1.764 -8.025 1.00 89.50 203 GLN A CA 1
ATOM 1558 C C . GLN A 1 203 ? 15.153 1.571 -7.779 1.00 89.50 203 GLN A C 1
ATOM 1560 O O . GLN A 1 203 ? 14.478 0.889 -8.549 1.00 89.50 203 GLN A O 1
ATOM 1565 N N . ALA A 1 204 ? 14.617 2.169 -6.716 1.00 89.56 204 ALA A N 1
ATOM 1566 C CA . ALA A 1 204 ? 13.213 2.014 -6.378 1.00 89.56 204 ALA A CA 1
ATOM 1567 C C . ALA A 1 204 ? 12.315 2.808 -7.347 1.00 89.56 204 ALA A C 1
ATOM 1569 O O . ALA A 1 204 ? 11.253 2.317 -7.736 1.00 89.56 204 ALA A O 1
ATOM 1570 N N . THR A 1 205 ? 12.771 3.979 -7.803 1.00 93.62 205 THR A N 1
ATOM 1571 C CA . THR A 1 205 ? 12.093 4.784 -8.831 1.00 93.62 205 THR A CA 1
ATOM 1572 C C . THR A 1 205 ? 12.037 4.060 -10.169 1.00 93.62 205 THR A C 1
ATOM 1574 O O . THR A 1 205 ? 10.971 3.966 -10.778 1.00 93.62 205 THR A O 1
ATOM 1577 N N . VAL A 1 206 ? 13.160 3.492 -10.611 1.00 93.12 206 VAL A N 1
ATOM 1578 C CA . VAL A 1 206 ? 13.241 2.760 -11.882 1.00 93.12 206 VAL A CA 1
ATOM 1579 C C . VAL A 1 206 ? 12.311 1.543 -11.864 1.00 93.12 206 VAL A C 1
ATOM 1581 O O . VAL A 1 206 ? 11.604 1.293 -12.839 1.00 93.12 206 VAL A O 1
ATOM 1584 N N . VAL A 1 207 ? 12.236 0.813 -10.745 1.00 90.75 207 VAL A N 1
ATOM 1585 C CA . VAL A 1 207 ? 11.278 -0.296 -10.582 1.00 90.75 207 VAL A CA 1
ATOM 1586 C C . VAL A 1 207 ? 9.828 0.190 -10.695 1.00 90.75 207 VAL A C 1
ATOM 1588 O O . VAL A 1 207 ? 9.033 -0.437 -11.394 1.00 90.75 207 VAL A O 1
ATOM 1591 N N . ALA A 1 208 ? 9.472 1.313 -10.064 1.00 92.69 208 ALA A N 1
ATOM 1592 C CA . ALA A 1 208 ? 8.121 1.870 -10.153 1.00 92.69 208 ALA A CA 1
ATOM 1593 C C . ALA A 1 208 ? 7.744 2.273 -11.591 1.00 92.69 208 ALA A C 1
ATOM 1595 O O . ALA A 1 208 ? 6.661 1.919 -12.063 1.00 92.69 208 ALA A O 1
ATOM 1596 N N . ARG A 1 209 ? 8.651 2.949 -12.309 1.00 96.38 209 ARG A N 1
ATOM 1597 C CA . ARG A 1 209 ? 8.459 3.346 -13.716 1.00 96.38 209 ARG A CA 1
ATOM 1598 C C . ARG A 1 209 ? 8.351 2.136 -14.646 1.00 96.38 209 ARG A C 1
ATOM 1600 O O . ARG A 1 209 ? 7.471 2.101 -15.500 1.00 96.38 209 ARG A O 1
ATOM 1607 N N . ASN A 1 210 ? 9.170 1.105 -14.431 1.00 93.19 210 ASN A N 1
ATOM 1608 C CA . ASN A 1 210 ? 9.079 -0.149 -15.183 1.00 93.19 210 ASN A CA 1
ATOM 1609 C C . ASN A 1 210 ? 7.730 -0.852 -14.986 1.00 93.19 210 ASN A C 1
ATOM 1611 O O . ASN A 1 210 ? 7.165 -1.370 -15.949 1.00 93.19 210 ASN A O 1
ATOM 1615 N N . ASN A 1 211 ? 7.199 -0.860 -13.759 1.00 93.88 211 ASN A N 1
ATOM 1616 C CA . ASN A 1 211 ? 5.882 -1.431 -13.482 1.00 93.88 211 ASN A CA 1
ATOM 1617 C C . ASN A 1 211 ? 4.761 -0.636 -14.172 1.00 93.88 211 ASN A C 1
ATOM 1619 O O . ASN A 1 211 ? 3.825 -1.247 -14.684 1.00 93.88 211 ASN A O 1
ATOM 1623 N N . LEU A 1 212 ? 4.865 0.698 -14.232 1.00 97.00 212 LEU A N 1
ATOM 1624 C CA . LEU A 1 212 ? 3.935 1.544 -14.989 1.00 97.00 212 LEU A CA 1
ATOM 1625 C C . LEU A 1 212 ? 3.971 1.221 -16.488 1.00 97.00 212 LEU A C 1
ATOM 1627 O O . LEU A 1 212 ? 2.926 0.940 -17.068 1.00 97.00 212 LEU A O 1
ATOM 1631 N N . ALA A 1 213 ? 5.161 1.185 -17.094 1.00 96.50 213 ALA A N 1
ATOM 1632 C CA . ALA A 1 213 ? 5.337 0.836 -18.505 1.00 96.50 213 ALA A CA 1
ATOM 1633 C C . ALA A 1 213 ? 4.796 -0.570 -18.822 1.00 96.50 213 ALA A C 1
ATOM 1635 O O . ALA A 1 213 ? 4.125 -0.785 -19.832 1.00 96.50 213 ALA A O 1
ATOM 1636 N N . PHE A 1 214 ? 5.004 -1.524 -17.911 1.00 93.25 214 PHE A N 1
ATOM 1637 C CA . PHE A 1 214 ? 4.453 -2.869 -18.043 1.00 93.25 214 PHE A CA 1
ATOM 1638 C C . PHE A 1 214 ? 2.920 -2.880 -17.974 1.00 93.25 214 PHE A C 1
ATOM 1640 O O . PHE A 1 214 ? 2.269 -3.548 -18.776 1.00 93.25 214 PHE A O 1
ATOM 1647 N N . ALA A 1 215 ? 2.324 -2.132 -17.042 1.00 93.06 215 ALA A N 1
ATOM 1648 C CA . ALA A 1 215 ? 0.873 -2.024 -16.932 1.00 93.06 215 ALA A CA 1
ATOM 1649 C C . ALA A 1 215 ? 0.248 -1.327 -18.152 1.00 93.06 215 ALA A C 1
ATOM 1651 O O . ALA A 1 215 ? -0.815 -1.751 -18.602 1.00 93.06 215 ALA A O 1
ATOM 1652 N N . LEU A 1 216 ? 0.918 -0.319 -18.724 1.00 95.75 216 LEU A N 1
ATOM 1653 C CA . LEU A 1 216 ? 0.510 0.318 -19.983 1.00 95.75 216 LEU A CA 1
ATOM 1654 C C . LEU A 1 216 ? 0.480 -0.702 -21.126 1.00 95.75 216 LEU A C 1
ATOM 1656 O O . LEU A 1 216 ? -0.520 -0.791 -21.837 1.00 95.75 216 LEU A O 1
ATOM 1660 N N . ALA A 1 217 ? 1.520 -1.537 -21.237 1.00 93.12 217 ALA A N 1
ATOM 1661 C CA . ALA A 1 217 ? 1.572 -2.611 -22.223 1.00 93.12 217 ALA A CA 1
ATOM 1662 C C . ALA A 1 217 ? 0.387 -3.577 -22.067 1.00 93.12 217 ALA A C 1
ATOM 1664 O O . ALA A 1 217 ? -0.363 -3.784 -23.015 1.00 93.12 217 ALA A O 1
ATOM 1665 N N . VAL A 1 218 ? 0.161 -4.114 -20.865 1.00 90.62 218 VAL A N 1
ATOM 1666 C CA . VAL A 1 218 ? -0.982 -5.011 -20.588 1.00 90.62 218 VAL A CA 1
ATOM 1667 C C . VAL A 1 218 ? -2.328 -4.329 -20.873 1.00 90.62 218 VAL A C 1
ATOM 1669 O O . VAL A 1 218 ? -3.304 -4.988 -21.217 1.00 90.62 218 VAL A O 1
ATOM 1672 N N . GLY A 1 219 ? -2.390 -3.001 -20.760 1.00 91.50 219 GLY A N 1
ATOM 1673 C CA . GLY A 1 219 ? -3.570 -2.208 -21.086 1.00 91.50 219 GLY A CA 1
ATOM 1674 C C . GLY A 1 219 ? -3.817 -1.917 -22.554 1.00 91.50 219 GLY A C 1
ATOM 1675 O O . GLY A 1 219 ? -4.807 -1.261 -22.864 1.00 91.50 219 GLY A O 1
ATOM 1676 N N . GLY A 1 220 ? -2.945 -2.365 -23.457 1.00 92.56 220 GLY A N 1
ATOM 1677 C CA . GLY A 1 220 ? -3.058 -2.028 -24.875 1.00 92.56 220 GLY A CA 1
ATOM 1678 C C . GLY A 1 220 ? -2.477 -0.661 -25.246 1.00 92.56 220 GLY A C 1
ATOM 1679 O O . GLY A 1 220 ? -2.454 -0.326 -26.430 1.00 92.56 220 GLY A O 1
ATOM 1680 N N . PHE A 1 221 ? -1.946 0.099 -24.284 1.00 94.75 221 PHE A N 1
ATOM 1681 C CA . PHE A 1 221 ? -1.278 1.390 -24.493 1.00 94.75 221 PHE A CA 1
ATOM 1682 C C . PHE A 1 221 ? 0.163 1.166 -24.969 1.00 94.75 221 PHE A C 1
ATOM 1684 O O . PHE A 1 221 ? 1.144 1.455 -24.280 1.00 94.75 221 PHE A O 1
ATOM 1691 N N . ARG A 1 222 ? 0.291 0.518 -26.133 1.00 96.00 222 ARG A N 1
ATOM 1692 C CA . ARG A 1 222 ? 1.566 0.032 -26.678 1.00 96.00 222 ARG A CA 1
ATOM 1693 C C . ARG A 1 222 ? 2.562 1.166 -26.904 1.00 96.00 222 ARG A C 1
ATOM 1695 O O . ARG A 1 222 ? 3.743 0.983 -26.628 1.00 96.00 222 ARG A O 1
ATOM 1702 N N . HIS A 1 223 ? 2.102 2.296 -27.437 1.00 96.25 223 HIS A N 1
ATOM 1703 C CA . HIS A 1 223 ? 2.967 3.429 -27.759 1.00 96.25 223 HIS A CA 1
ATOM 1704 C C . HIS A 1 223 ? 3.535 4.052 -26.485 1.00 96.25 223 HIS A C 1
ATOM 1706 O O . HIS A 1 223 ? 4.745 4.180 -26.340 1.00 96.25 223 HIS A O 1
ATOM 1712 N N . GLU A 1 224 ? 2.659 4.321 -25.524 1.00 96.69 224 GLU A N 1
ATOM 1713 C CA . GLU A 1 224 ? 2.981 4.906 -24.229 1.00 96.69 224 GLU A CA 1
ATOM 1714 C C . GLU A 1 224 ? 3.912 3.992 -23.422 1.00 96.69 224 GLU A C 1
ATOM 1716 O O . GLU A 1 224 ? 4.836 4.460 -22.761 1.00 96.69 224 GLU A O 1
ATOM 1721 N N . ALA A 1 225 ? 3.720 2.670 -23.506 1.00 97.19 225 ALA A N 1
ATOM 1722 C CA . ALA A 1 225 ? 4.626 1.705 -22.893 1.00 97.19 225 ALA A CA 1
ATOM 1723 C C . ALA A 1 225 ? 6.033 1.746 -23.513 1.00 97.19 225 ALA A C 1
ATOM 1725 O O . ALA A 1 225 ? 7.023 1.684 -22.785 1.00 97.19 225 ALA A O 1
ATOM 1726 N N . ILE A 1 226 ? 6.133 1.848 -24.845 1.00 97.19 226 ILE A N 1
ATOM 1727 C CA . ILE A 1 226 ? 7.418 1.955 -25.552 1.00 97.19 226 ILE A CA 1
ATOM 1728 C C . ILE A 1 226 ? 8.139 3.245 -25.156 1.00 97.19 226 ILE A C 1
ATOM 1730 O O . ILE A 1 226 ? 9.318 3.188 -24.811 1.00 97.19 226 ILE A O 1
ATOM 1734 N N . GLU A 1 227 ? 7.441 4.382 -25.174 1.00 97.44 227 GLU A N 1
ATOM 1735 C CA . GLU A 1 227 ? 8.002 5.673 -24.757 1.00 97.44 227 GLU A CA 1
ATOM 1736 C C . GLU A 1 227 ? 8.517 5.605 -23.318 1.00 97.44 227 GLU A C 1
ATOM 1738 O O . GLU A 1 227 ? 9.684 5.901 -23.068 1.00 97.44 227 GLU A O 1
ATOM 1743 N N . ALA A 1 228 ? 7.701 5.096 -22.391 1.00 96.62 228 ALA A N 1
ATOM 1744 C CA . ALA A 1 228 ? 8.082 4.976 -20.988 1.00 96.62 228 ALA A CA 1
ATOM 1745 C C . ALA A 1 228 ? 9.320 4.086 -20.775 1.00 96.62 228 ALA A C 1
ATOM 1747 O O . ALA A 1 228 ? 10.172 4.402 -19.943 1.00 96.62 228 ALA A O 1
ATOM 1748 N N . TYR A 1 229 ? 9.456 2.976 -21.512 1.00 96.06 229 TYR A N 1
ATOM 1749 C CA . TYR A 1 229 ? 10.660 2.147 -21.417 1.00 96.06 229 TYR A CA 1
ATOM 1750 C C . TYR A 1 229 ? 11.898 2.820 -22.013 1.00 96.06 229 TYR A C 1
ATOM 1752 O O . TYR A 1 229 ? 12.985 2.646 -21.462 1.00 96.06 229 TYR A O 1
ATOM 1760 N N . TRP A 1 230 ? 11.761 3.576 -23.105 1.00 96.56 230 TRP A N 1
ATOM 1761 C CA . TRP A 1 230 ? 12.880 4.335 -23.664 1.00 96.56 230 TRP A CA 1
ATOM 1762 C C . TRP A 1 230 ? 13.361 5.425 -22.712 1.00 96.56 230 TRP A C 1
ATOM 1764 O O . TRP A 1 230 ? 14.557 5.481 -22.445 1.00 96.56 230 TRP A O 1
ATOM 1774 N N . GLU A 1 231 ? 12.451 6.193 -22.108 1.00 95.00 231 GLU A N 1
ATOM 1775 C CA . GLU A 1 231 ? 12.818 7.199 -21.105 1.00 95.00 231 GLU A CA 1
ATOM 1776 C C . GLU A 1 231 ? 13.619 6.592 -19.943 1.00 95.00 231 GLU A C 1
ATOM 1778 O O . GLU A 1 231 ? 14.606 7.169 -19.491 1.00 95.00 231 GLU A O 1
ATOM 1783 N N . ILE A 1 232 ? 13.228 5.402 -19.467 1.00 94.00 232 ILE A N 1
ATOM 1784 C CA . ILE A 1 232 ? 13.973 4.688 -18.420 1.00 94.00 232 ILE A CA 1
ATOM 1785 C C . ILE A 1 232 ? 15.398 4.369 -18.887 1.00 94.00 232 ILE A C 1
ATOM 1787 O O . ILE A 1 232 ? 16.347 4.570 -18.132 1.00 94.00 232 ILE A O 1
ATOM 1791 N N . LEU A 1 233 ? 15.560 3.844 -20.103 1.00 92.56 233 LEU A N 1
ATOM 1792 C CA . LEU A 1 233 ? 16.873 3.466 -20.630 1.00 92.56 233 LEU A CA 1
ATOM 1793 C C . LEU A 1 233 ? 17.772 4.680 -20.877 1.00 92.56 233 LEU A C 1
ATOM 1795 O O . LEU A 1 233 ? 18.963 4.608 -20.571 1.00 92.56 233 LEU A O 1
ATOM 1799 N N . ASP A 1 234 ? 17.213 5.780 -21.374 1.00 93.12 234 ASP A N 1
ATOM 1800 C CA . ASP A 1 234 ? 17.945 7.021 -21.625 1.00 93.12 234 ASP A CA 1
ATOM 1801 C C . ASP A 1 234 ? 18.436 7.649 -20.313 1.00 93.12 234 ASP A C 1
ATOM 1803 O O . ASP A 1 234 ? 19.616 7.992 -20.196 1.00 93.12 234 ASP A O 1
ATOM 1807 N N . ASP A 1 235 ? 17.579 7.705 -19.287 1.00 91.38 235 ASP A N 1
ATOM 1808 C CA . ASP A 1 235 ? 17.947 8.204 -17.957 1.00 91.38 235 ASP A CA 1
ATOM 1809 C C . ASP A 1 235 ? 19.052 7.348 -17.309 1.00 91.38 235 ASP A C 1
ATOM 1811 O O . ASP A 1 235 ? 20.002 7.870 -16.714 1.00 91.38 235 ASP A O 1
ATOM 1815 N N . LEU A 1 236 ? 18.956 6.019 -17.435 1.00 89.75 236 LEU A N 1
ATOM 1816 C CA . LEU A 1 236 ? 19.967 5.090 -16.924 1.00 89.75 236 LEU A CA 1
ATOM 1817 C C . LEU A 1 236 ? 21.306 5.230 -17.659 1.00 89.75 236 LEU A C 1
ATOM 1819 O O . LEU A 1 236 ? 22.361 5.236 -17.017 1.00 89.75 236 LEU A O 1
ATOM 1823 N N . ALA A 1 237 ? 21.271 5.375 -18.987 1.00 88.62 237 ALA A N 1
ATOM 1824 C CA . ALA A 1 237 ? 22.461 5.574 -19.807 1.00 88.62 237 ALA A CA 1
ATOM 1825 C C . ALA A 1 237 ? 23.159 6.899 -19.473 1.00 88.62 237 ALA A C 1
ATOM 1827 O O . ALA A 1 237 ? 24.381 6.923 -19.313 1.00 88.62 237 ALA A O 1
ATOM 1828 N N . ALA A 1 238 ? 22.390 7.978 -19.298 1.00 87.69 238 ALA A N 1
ATOM 1829 C CA . ALA A 1 238 ? 22.913 9.286 -18.917 1.00 87.69 238 ALA A CA 1
ATOM 1830 C C . ALA A 1 238 ? 23.597 9.272 -17.540 1.00 87.69 238 ALA A C 1
ATOM 1832 O O . ALA A 1 238 ? 24.577 9.988 -17.328 1.00 87.69 238 ALA A O 1
ATOM 1833 N N . ALA A 1 239 ? 23.117 8.445 -16.608 1.00 86.06 239 ALA A N 1
ATOM 1834 C CA . ALA A 1 239 ? 23.682 8.354 -15.265 1.00 86.06 239 ALA A CA 1
ATOM 1835 C C . ALA A 1 239 ? 24.920 7.441 -15.157 1.00 86.06 239 ALA A C 1
ATOM 1837 O O . ALA A 1 239 ? 25.663 7.546 -14.181 1.00 86.06 239 ALA A O 1
ATOM 1838 N N . GLY A 1 240 ? 25.160 6.546 -16.124 1.00 77.44 240 GLY A N 1
ATOM 1839 C CA . GLY A 1 240 ? 26.330 5.656 -16.132 1.00 77.44 240 GLY A CA 1
ATOM 1840 C C . GLY A 1 240 ? 26.372 4.646 -14.973 1.00 77.44 240 GLY A C 1
ATOM 1841 O O . GLY A 1 240 ? 27.452 4.223 -14.557 1.00 77.44 240 GLY A O 1
ATOM 1842 N N . ILE A 1 241 ? 25.215 4.278 -14.412 1.00 67.25 241 ILE A N 1
ATOM 1843 C CA . ILE A 1 241 ? 25.123 3.482 -13.178 1.00 67.25 241 ILE A CA 1
ATOM 1844 C C . ILE A 1 241 ? 25.022 1.982 -13.494 1.00 67.25 241 ILE A C 1
ATOM 1846 O O . ILE A 1 241 ? 23.999 1.506 -13.978 1.00 67.25 241 ILE A O 1
ATOM 1850 N N . ALA A 1 242 ? 26.049 1.209 -13.123 1.00 59.66 242 ALA A N 1
ATOM 1851 C CA . ALA A 1 242 ? 26.083 -0.250 -13.302 1.00 59.66 242 ALA A CA 1
ATOM 1852 C C . ALA A 1 242 ? 25.096 -1.031 -12.399 1.00 59.66 242 ALA A C 1
ATOM 1854 O O . ALA A 1 242 ? 24.736 -2.166 -12.706 1.00 59.66 242 ALA A O 1
ATOM 1855 N N . ASP A 1 243 ? 24.633 -0.435 -11.295 1.00 63.78 243 ASP A N 1
ATOM 1856 C CA . ASP A 1 243 ? 23.805 -1.102 -10.271 1.00 63.78 243 ASP A CA 1
ATOM 1857 C C . ASP A 1 243 ? 22.316 -1.261 -10.667 1.00 63.78 243 ASP A C 1
ATOM 1859 O O . ASP A 1 243 ? 21.502 -1.799 -9.919 1.00 63.78 243 ASP A O 1
ATOM 1863 N N . GLN A 1 244 ? 21.939 -0.829 -11.877 1.00 68.75 244 GLN A N 1
ATOM 1864 C CA . GLN A 1 244 ? 20.565 -0.896 -12.403 1.00 68.75 244 GLN A CA 1
ATOM 1865 C C . GLN A 1 244 ? 20.349 -2.016 -13.433 1.00 68.75 244 GLN A C 1
ATOM 1867 O O . GLN A 1 244 ? 19.270 -2.124 -14.020 1.00 68.75 244 GLN A O 1
ATOM 1872 N N . ALA A 1 245 ? 21.334 -2.904 -13.614 1.00 75.31 245 ALA A N 1
ATOM 1873 C CA . ALA A 1 245 ? 21.361 -3.909 -14.681 1.00 75.31 245 ALA A CA 1
ATOM 1874 C C . ALA A 1 245 ? 20.091 -4.778 -14.776 1.00 75.31 245 ALA A C 1
ATOM 1876 O O . ALA A 1 245 ? 19.642 -5.115 -15.870 1.00 75.31 245 ALA A O 1
ATOM 1877 N N . LYS A 1 246 ? 19.466 -5.130 -13.642 1.00 78.31 246 LYS A N 1
ATOM 1878 C CA . LYS A 1 246 ? 18.216 -5.915 -13.646 1.00 78.31 246 LYS A CA 1
ATOM 1879 C C . LYS A 1 246 ? 17.037 -5.123 -14.203 1.00 78.31 246 LYS A C 1
ATOM 1881 O O . LYS A 1 246 ? 16.267 -5.653 -14.996 1.00 78.31 246 LYS A O 1
ATOM 1886 N N . ALA A 1 247 ? 16.874 -3.880 -13.762 1.00 74.31 247 ALA A N 1
ATOM 1887 C CA . ALA A 1 247 ? 15.754 -3.049 -14.173 1.00 74.31 247 ALA A CA 1
ATOM 1888 C C . ALA A 1 247 ? 15.896 -2.618 -15.642 1.00 74.31 247 ALA A C 1
ATOM 1890 O O . ALA A 1 247 ? 14.915 -2.631 -16.384 1.00 74.31 247 ALA A O 1
ATOM 1891 N N . GLU A 1 248 ? 17.127 -2.347 -16.076 1.00 83.69 248 GLU A N 1
ATOM 1892 C CA . GLU A 1 248 ? 17.469 -2.113 -17.479 1.00 83.69 248 GLU A CA 1
ATOM 1893 C C . GLU A 1 248 ? 17.147 -3.334 -18.356 1.00 83.69 248 GLU A C 1
ATOM 1895 O O . GLU A 1 248 ? 16.496 -3.214 -19.395 1.00 83.69 248 GLU A O 1
ATOM 1900 N N . MET A 1 249 ? 17.547 -4.534 -17.918 1.00 87.62 249 MET A N 1
ATOM 1901 C CA . MET A 1 249 ? 17.246 -5.785 -18.617 1.00 87.62 249 MET A CA 1
ATOM 1902 C C . MET A 1 249 ? 15.734 -5.973 -18.812 1.00 87.62 249 MET A C 1
ATOM 1904 O O . MET A 1 249 ? 15.304 -6.298 -19.919 1.00 87.62 249 MET A O 1
ATOM 1908 N N . PHE A 1 250 ? 14.922 -5.737 -17.774 1.00 83.12 250 PHE A N 1
ATOM 1909 C CA . PHE A 1 250 ? 13.462 -5.838 -17.880 1.00 83.12 250 PHE A CA 1
ATOM 1910 C C . PHE A 1 250 ? 12.871 -4.824 -18.866 1.00 83.12 250 PHE A C 1
ATOM 1912 O O . PHE A 1 250 ? 11.993 -5.191 -19.649 1.00 83.12 250 PHE A O 1
ATOM 1919 N N . ALA A 1 251 ? 13.357 -3.579 -18.869 1.00 87.00 251 ALA A N 1
ATOM 1920 C CA . ALA A 1 251 ? 12.917 -2.564 -19.825 1.00 87.00 251 ALA A CA 1
ATOM 1921 C C . ALA A 1 251 ? 13.209 -2.994 -21.272 1.00 87.00 251 ALA A C 1
ATOM 1923 O O . ALA A 1 251 ? 12.310 -3.022 -22.112 1.00 87.00 251 ALA A O 1
ATOM 1924 N N . ARG A 1 252 ? 14.441 -3.444 -21.551 1.00 92.12 252 ARG A N 1
ATOM 1925 C CA . ARG A 1 252 ? 14.850 -3.932 -22.881 1.00 92.12 252 ARG A CA 1
ATOM 1926 C C . ARG A 1 252 ? 14.044 -5.147 -23.335 1.00 92.12 252 ARG A C 1
ATOM 1928 O O . ARG A 1 252 ? 13.639 -5.220 -24.493 1.00 92.12 252 ARG A O 1
ATOM 1935 N N . GLN A 1 253 ? 13.804 -6.101 -22.436 1.00 91.06 253 GLN A N 1
ATOM 1936 C CA . GLN A 1 253 ? 13.033 -7.302 -22.752 1.00 91.06 253 GLN A CA 1
ATOM 1937 C C . GLN A 1 253 ? 11.585 -6.959 -23.123 1.00 91.06 253 GLN A C 1
ATOM 1939 O O . GLN A 1 253 ? 11.054 -7.486 -24.103 1.00 91.06 253 GLN A O 1
ATOM 1944 N N . ASN A 1 254 ? 10.948 -6.064 -22.366 1.00 91.25 254 ASN A N 1
ATOM 1945 C CA . ASN A 1 254 ? 9.583 -5.642 -22.658 1.00 91.25 254 ASN A CA 1
ATOM 1946 C C . ASN A 1 254 ? 9.501 -4.792 -23.930 1.00 91.25 254 ASN A C 1
ATOM 1948 O O . ASN A 1 254 ? 8.578 -5.004 -24.712 1.00 91.25 254 ASN A O 1
ATOM 1952 N N . LEU A 1 255 ? 10.484 -3.924 -24.200 1.00 93.94 255 LEU A N 1
ATOM 1953 C CA . LEU A 1 255 ? 10.600 -3.217 -25.481 1.00 93.94 255 LEU A CA 1
ATOM 1954 C C . LEU A 1 255 ? 10.702 -4.181 -26.661 1.00 93.94 255 LEU A C 1
ATOM 1956 O O . LEU A 1 255 ? 9.973 -4.027 -27.636 1.00 93.94 255 LEU A O 1
ATOM 1960 N N . ALA A 1 256 ? 11.553 -5.206 -26.570 1.00 93.88 256 ALA A N 1
ATOM 1961 C CA . ALA A 1 256 ? 11.677 -6.206 -27.627 1.00 93.88 256 ALA A CA 1
ATOM 1962 C C . ALA A 1 256 ? 10.330 -6.888 -27.918 1.00 93.88 256 ALA A C 1
ATOM 1964 O O . ALA A 1 256 ? 9.942 -7.016 -29.078 1.00 93.88 256 ALA A O 1
ATOM 1965 N N . ARG A 1 257 ? 9.575 -7.246 -26.867 1.00 92.56 257 ARG A N 1
ATOM 1966 C CA . ARG A 1 257 ? 8.222 -7.808 -26.998 1.00 92.56 257 ARG A CA 1
ATOM 1967 C C . ARG A 1 257 ? 7.252 -6.804 -27.628 1.00 92.56 257 ARG A C 1
ATOM 1969 O O . ARG A 1 257 ? 6.488 -7.171 -28.511 1.00 92.56 257 ARG A O 1
ATOM 1976 N N . LEU A 1 258 ? 7.291 -5.547 -27.192 1.00 93.75 258 LEU A N 1
ATOM 1977 C CA . LEU A 1 258 ? 6.434 -4.467 -27.688 1.00 93.75 258 LEU A CA 1
ATOM 1978 C C . LEU A 1 258 ? 6.750 -4.052 -29.124 1.00 93.75 258 LEU A C 1
ATOM 1980 O O . LEU A 1 258 ? 5.879 -3.493 -29.779 1.00 93.75 258 LEU A O 1
ATOM 1984 N N . HIS A 1 259 ? 7.949 -4.306 -29.641 1.00 93.62 259 HIS A N 1
ATOM 1985 C CA . HIS A 1 259 ? 8.296 -4.050 -31.039 1.00 93.62 259 HIS A CA 1
ATOM 1986 C C . HIS A 1 259 ? 7.932 -5.209 -31.980 1.00 93.62 259 HIS A C 1
ATOM 1988 O O . HIS A 1 259 ? 7.961 -5.018 -33.195 1.00 93.62 259 HIS A O 1
ATOM 1994 N N . ASP A 1 260 ? 7.516 -6.370 -31.460 1.00 92.69 260 ASP A N 1
ATOM 1995 C CA . ASP A 1 260 ? 7.023 -7.472 -32.290 1.00 92.69 260 ASP A CA 1
ATOM 1996 C C . ASP A 1 260 ? 5.753 -7.040 -33.058 1.00 92.69 260 ASP A C 1
ATOM 1998 O O . ASP A 1 260 ? 4.794 -6.546 -32.448 1.00 92.69 260 ASP A O 1
ATOM 2002 N N . PRO A 1 261 ? 5.695 -7.195 -34.393 1.00 88.81 261 PRO A N 1
ATOM 2003 C CA . PRO A 1 261 ? 4.490 -6.921 -35.176 1.00 88.81 261 PRO A CA 1
ATOM 2004 C C . PRO A 1 261 ? 3.250 -7.699 -34.708 1.00 88.81 261 PRO A C 1
ATOM 2006 O O . PRO A 1 261 ? 2.134 -7.217 -34.887 1.00 88.81 261 PRO A O 1
ATOM 2009 N N . HIS A 1 262 ? 3.437 -8.865 -34.085 1.00 92.00 262 HIS A N 1
ATOM 2010 C CA . HIS A 1 262 ? 2.380 -9.748 -33.585 1.00 92.00 262 HIS A CA 1
ATOM 2011 C C . HIS A 1 262 ? 2.078 -9.539 -32.101 1.00 92.00 262 HIS A C 1
ATOM 2013 O O . HIS A 1 262 ? 1.378 -10.356 -31.500 1.00 92.00 262 HIS A O 1
ATOM 2019 N N . TRP A 1 263 ? 2.615 -8.478 -31.494 1.00 91.50 263 TRP A N 1
ATOM 2020 C CA . TRP A 1 263 ? 2.367 -8.168 -30.096 1.00 91.50 263 TRP A CA 1
ATOM 2021 C C . TRP A 1 263 ? 0.866 -8.108 -29.788 1.00 91.50 263 TRP A C 1
ATOM 2023 O O . TRP A 1 263 ? 0.083 -7.498 -30.519 1.00 91.50 263 TRP A O 1
ATOM 2033 N N . GLN A 1 264 ? 0.498 -8.733 -28.673 1.00 83.75 264 GLN A N 1
ATOM 2034 C CA . GLN A 1 264 ? -0.821 -8.660 -28.061 1.00 83.75 264 GLN A CA 1
ATOM 2035 C C . GLN A 1 264 ? -0.648 -8.270 -26.580 1.00 83.75 264 GLN A C 1
ATOM 2037 O O . GLN A 1 264 ? 0.372 -8.657 -25.987 1.00 83.75 264 GLN A O 1
ATOM 2042 N N . PRO A 1 265 ? -1.599 -7.508 -26.006 1.00 80.62 265 PRO A N 1
ATOM 2043 C CA . PRO A 1 265 ? -1.582 -7.091 -24.602 1.00 80.62 265 PRO A CA 1
ATOM 2044 C C . PRO A 1 265 ? -1.450 -8.255 -23.612 1.00 80.62 265 PRO A C 1
ATOM 2046 O O . PRO A 1 265 ? -2.140 -9.283 -23.805 1.00 80.62 265 PRO A O 1
#

Organism: NCBI:txid258050

pLDDT: mean 80.83, std 12.27, range [44.25, 97.44]

Radius of gyration: 21.11 Å; chains: 1; bounding box: 51×45×65 Å

Foldseek 3Di:
DAWDKAWQKWWQAWDPVDRHIGTGWMWTHDLQFIFIGHPVDTPDTAGLVQWPAKAKADPVRLVVCCPPPVNVRRHDDDPPDDLDPAKIKIWTDGPPITIIMIRHNHHSVRLLVSLLVVLVVVLVVLVVVPDDPPDDQLVSLVSSLSSCRNSNQQPDQPADLVSLVSNLVNLVSCVSNVNLVVSLVSLVVSLVSCCVRPNCLDLSNLVSLLSNLVSCLLVVVLVVSLVSLVVSLVVNVVVVDPVNVVSNVSSVVVNVLSPPPPRDD

Secondary structure (DSSP, 8-state):
-PPEEEEEEEEEE-BTTB-S-EEEEEEEEETTEEEEEETTEEEEEEEGGGEEEEEEE-HHHHHHHTTSGGGTT-----TT----TT-EEEEEEETTEEEEEEETT--HHHHHHHHHHHHHHHHHHHHHS-SSS---HHHHHHHHHHHHHTTT-SSS---SHHHHHHHHHHHHHHHHTT-HHHHHHHHHHHHHHHHHHH-TTSHHHHHHHHHHHHHHHHTT-HHHHHHHHHHHHHHHHHHT-GGGHHHHHHHHHHHHHHHSTT---